Protein AF-0000000078621548 (afdb_homodimer)

Organism: Ophiophagus hannah (NCBI:txid8665)

Foldseek 3Di:
DVVVVVVVVVVVVVVVVVVVVVVVVVVVVVVVVVVVVVVVVVVVVVVVVVVVVVVVVVVVVVVVVVVVVVVVVVVVVVVVVVVVVVVVVVVVVVVVVVVVCVVCVPPPDPDPPPPPCPPPDD/DVVVVVVVVVVVVVVVVVVVVVVVVVVVVVVVVVVVVVVVVVVVVVVVVVVVVVVVVVVVVVVVVVVVVVVVVVVVVVVVVVVVVVVVVVVVVVVVVVVVCVVCVPPPDPPPPPPPPPPPDD

Sequence (244 aa):
MGDLVGEKELLELRCTSLQNDNQIYQNRIKAILKQLEEVAAERDQALLTQEECHKQYSQGLREKDSYRKQIREFGERCDELQLQLFQKEGRLLSAETQLKRLKEPSGWGPARERASANEGQFMGDLVGE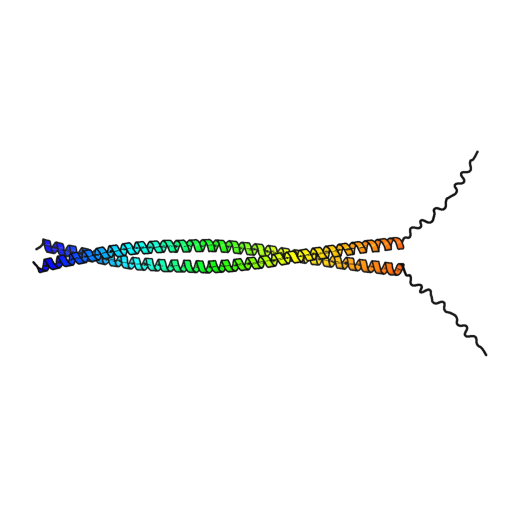KELLELRCTSLQNDNQIYQNRIKAILKQLEEVAAERDQALLTQEECHKQYSQGLREKDSYRKQIREFGERCDELQLQLFQKEGRLLSAETQLKRLKEPSGWGPARERASANEGQF

Secondary structure (DSSP, 8-state):
-HHHHHHHHHHHHHHHHHHHHHHHHHHHHHHHHHHHHHHHHHHHHHHHHHHHHHHHHHHHHHHHHHHHHHHHHHHHHHHHHHHHHHHHHHHHHHHHHHHHHHHS------------------/-HHHHHHHHHHHHHHHHHHHHHHHHHHHHHHHHHHHHHHHHHHHHHHHHHHHHHHHHHHHHHHHHHHHHHHHHHHHHHHHHHHHHHHHHHHHHHHHHHHHHHHS------------------

Radius of gyration: 54.01 Å; Cα contacts (8 Å, |Δi|>4): 131; chains: 2; bounding box: 34×183×116 Å

Solvent-accessible surface area (backbone atoms only — not comparable to full-atom values): 13200 Å² total; per-residue (Å²): 112,72,67,57,54,52,49,45,54,49,47,51,52,50,34,51,53,36,49,52,49,38,49,53,44,52,52,49,43,52,55,51,53,52,51,36,51,51,40,47,51,52,26,52,52,32,48,52,50,34,52,52,46,52,54,52,45,53,52,48,55,56,50,49,51,51,47,54,50,51,42,50,53,40,50,51,49,38,51,53,43,51,51,52,38,50,52,43,51,53,51,31,52,54,38,50,52,52,45,54,50,67,73,54,63,74,75,75,60,80,74,76,76,74,76,77,75,77,73,76,79,124,111,70,68,58,52,53,48,44,55,49,46,52,51,50,34,51,54,36,50,52,49,40,51,52,44,53,52,49,44,53,54,52,51,52,50,36,52,51,42,47,52,52,24,53,52,31,48,52,50,34,51,52,47,52,52,53,46,52,52,49,54,56,51,49,52,52,48,54,50,51,43,50,52,40,50,51,49,40,50,52,44,51,51,51,36,51,54,43,50,54,52,32,51,53,39,49,52,54,44,54,51,66,74,55,62,75,75,76,60,81,78,76,79,74,79,76,79,73,72,78,77,123

pLDDT: mean 87.58, std 18.84, range [33.59, 98.88]

Structure (mmCIF, N/CA/C/O backbone):
data_AF-0000000078621548-model_v1
#
loop_
_entity.id
_entity.type
_entity.pdbx_description
1 polymer 'Caspase recruitment domain-containing protein 9'
#
loop_
_atom_site.group_PDB
_atom_site.id
_atom_site.type_symbol
_atom_site.label_atom_id
_atom_site.label_alt_id
_atom_site.label_comp_id
_atom_site.label_asym_id
_atom_site.label_entity_id
_atom_site.label_seq_id
_atom_site.pdbx_PDB_ins_code
_atom_site.Cartn_x
_atom_site.Cartn_y
_atom_site.Cartn_z
_atom_site.occupancy
_atom_site.B_iso_or_equiv
_atom_site.auth_seq_id
_atom_site.auth_comp_id
_atom_site.auth_asym_id
_atom_site.auth_atom_id
_atom_site.pdbx_PDB_model_num
ATOM 1 N N . MET A 1 1 ? 0.555 -73.688 -32.719 1 56.22 1 MET A N 1
ATOM 2 C CA . MET A 1 1 ? 0.53 -72.562 -33.656 1 56.22 1 MET A CA 1
ATOM 3 C C . MET A 1 1 ? -0.584 -71.562 -33.312 1 56.22 1 MET A C 1
ATOM 5 O O . MET A 1 1 ? -0.37 -70.375 -33.312 1 56.22 1 MET A O 1
ATOM 9 N N . GLY A 1 2 ? -1.727 -72.062 -32.875 1 58.75 2 GLY A N 1
ATOM 10 C CA . GLY A 1 2 ? -2.863 -71.25 -32.5 1 58.75 2 GLY A CA 1
ATOM 11 C C . GLY A 1 2 ? -2.625 -70.438 -31.234 1 58.75 2 GLY A C 1
ATOM 12 O O . GLY A 1 2 ? -2.984 -69.25 -31.156 1 58.75 2 GLY A O 1
ATOM 13 N N . ASP A 1 3 ? -1.765 -71.062 -30.312 1 68.75 3 ASP A N 1
ATOM 14 C CA . ASP A 1 3 ? -1.527 -70.438 -29 1 68.75 3 ASP A CA 1
ATOM 15 C C . ASP A 1 3 ? -0.525 -69.312 -29.094 1 68.75 3 ASP A C 1
ATOM 17 O O . ASP A 1 3 ? -0.685 -68.25 -28.438 1 68.75 3 ASP A O 1
ATOM 21 N N . LEU A 1 4 ? 0.27 -69.438 -30.062 1 68.19 4 LEU A N 1
ATOM 22 C CA . LEU A 1 4 ? 1.307 -68.438 -30.203 1 68.19 4 LEU A CA 1
ATOM 23 C C . LEU A 1 4 ? 0.759 -67.188 -30.922 1 68.19 4 LEU A C 1
ATOM 25 O O . LEU A 1 4 ? 1.118 -66.062 -30.578 1 68.19 4 LEU A O 1
ATOM 29 N N . VAL A 1 5 ? -0.219 -67.5 -31.812 1 68.62 5 VAL A N 1
ATOM 30 C CA . VAL A 1 5 ? -0.824 -66.375 -32.562 1 68.62 5 VAL A CA 1
ATOM 31 C C . VAL A 1 5 ? -1.698 -65.562 -31.625 1 68.62 5 VAL A C 1
ATOM 33 O O . VAL A 1 5 ? -1.666 -64.312 -31.688 1 68.62 5 VAL A O 1
ATOM 36 N N . GLY A 1 6 ? -2.266 -66.25 -30.703 1 80.56 6 GLY A N 1
ATOM 37 C CA . GLY A 1 6 ? -3.133 -65.562 -29.75 1 80.56 6 GLY A CA 1
ATOM 38 C C . GLY A 1 6 ? -2.371 -64.688 -28.75 1 80.56 6 GLY A C 1
ATOM 39 O O . GLY A 1 6 ? -2.805 -63.594 -28.422 1 80.56 6 GLY A O 1
ATOM 40 N N . GLU A 1 7 ? -1.183 -65.188 -28.547 1 83.94 7 GLU A N 1
ATOM 41 C CA . GLU A 1 7 ? -0.345 -64.5 -27.594 1 83.94 7 GLU A CA 1
ATOM 42 C C . GLU A 1 7 ? 0.257 -63.219 -28.219 1 83.94 7 GLU A C 1
ATOM 44 O O . GLU A 1 7 ? 0.339 -62.188 -27.562 1 83.94 7 GLU A O 1
ATOM 49 N N . LYS A 1 8 ? 0.638 -63.281 -29.469 1 86.38 8 LYS A N 1
ATOM 50 C CA . LYS A 1 8 ? 1.187 -62.156 -30.188 1 86.38 8 LYS A CA 1
ATOM 51 C C . LYS A 1 8 ? 0.137 -61.031 -30.359 1 86.38 8 LYS A C 1
ATOM 53 O O . LYS A 1 8 ? 0.431 -59.875 -30.172 1 86.38 8 LYS A O 1
ATOM 58 N N . GLU A 1 9 ? -1.024 -61.531 -30.766 1 89 9 GLU A N 1
ATOM 59 C CA . GLU A 1 9 ? -2.113 -60.594 -30.938 1 89 9 GLU A CA 1
ATOM 60 C C . GLU A 1 9 ? -2.43 -59.844 -29.641 1 89 9 GLU A C 1
ATOM 62 O O . GLU A 1 9 ? -2.697 -58.656 -29.641 1 89 9 GLU A O 1
ATOM 67 N N . LEU A 1 10 ? -2.363 -60.5 -28.547 1 90.38 10 LEU A N 1
ATOM 68 C CA . LEU A 1 10 ? -2.623 -59.938 -27.234 1 90.38 10 LEU A CA 1
ATOM 69 C C . LEU A 1 10 ? -1.521 -58.938 -26.859 1 90.38 10 LEU A C 1
ATOM 71 O O . LEU A 1 10 ? -1.8 -57.875 -26.297 1 90.38 10 LEU A O 1
ATOM 75 N N . LEU A 1 11 ? -0.292 -59.281 -27.141 1 92.81 11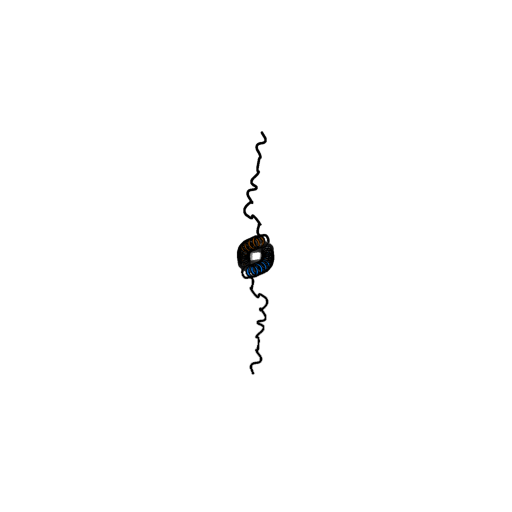 LEU A N 1
ATOM 76 C CA . LEU A 1 11 ? 0.847 -58.438 -26.859 1 92.81 11 LEU A CA 1
ATOM 77 C C . LEU A 1 11 ? 0.78 -57.156 -27.703 1 92.81 11 LEU A C 1
ATOM 79 O O . LEU A 1 11 ? 1.137 -56.062 -27.234 1 92.81 11 LEU A O 1
ATOM 83 N N . GLU A 1 12 ? 0.339 -57.312 -28.938 1 94.06 12 GLU A N 1
ATOM 84 C CA . GLU A 1 12 ? 0.168 -56.156 -29.828 1 94.06 12 GLU A CA 1
ATOM 85 C C . GLU A 1 12 ? -0.885 -55.188 -29.281 1 94.06 12 GLU A C 1
ATOM 87 O O . GLU A 1 12 ? -0.693 -53.969 -29.312 1 94.06 12 GLU A O 1
ATOM 92 N N . LEU A 1 13 ? -1.976 -55.719 -28.812 1 95.94 13 LEU A N 1
ATOM 93 C CA . LEU A 1 13 ? -3.037 -54.906 -28.219 1 95.94 13 LEU A CA 1
ATOM 94 C C . LEU A 1 13 ? -2.545 -54.188 -26.969 1 95.94 13 LEU A C 1
ATOM 96 O O . LEU A 1 13 ? -2.883 -53.031 -26.734 1 95.94 13 LEU A O 1
ATOM 100 N N . ARG A 1 14 ? -1.828 -54.906 -26.141 1 96.12 14 ARG A N 1
ATOM 101 C CA . ARG A 1 14 ? -1.267 -54.312 -24.922 1 96.12 14 ARG A CA 1
ATOM 102 C C . ARG A 1 14 ? -0.322 -53.188 -25.266 1 96.12 14 ARG A C 1
ATOM 104 O O . ARG A 1 14 ? -0.397 -52.094 -24.656 1 96.12 14 ARG A O 1
ATOM 111 N N . CYS A 1 15 ? 0.562 -53.344 -26.266 1 95.06 15 CYS A N 1
ATOM 112 C CA . CYS A 1 15 ? 1.501 -52.312 -26.688 1 95.06 15 CYS A CA 1
ATOM 113 C C . CYS A 1 15 ? 0.763 -51.094 -27.188 1 95.06 15 CYS A C 1
ATOM 115 O O . CYS A 1 15 ? 1.148 -49.969 -26.891 1 95.06 15 CYS A O 1
ATOM 117 N N . THR A 1 16 ? -0.322 -51.344 -27.953 1 97.12 16 THR A N 1
ATOM 118 C CA . THR A 1 16 ? -1.131 -50.25 -28.469 1 97.12 16 THR A CA 1
ATOM 119 C C . THR A 1 16 ? -1.789 -49.5 -27.328 1 97.12 16 THR A C 1
ATOM 121 O O . THR A 1 16 ? -1.812 -48.25 -27.344 1 97.12 16 THR A O 1
ATOM 124 N N . SER A 1 17 ? -2.369 -50.156 -26.344 1 97.75 17 SER A N 1
ATOM 125 C CA . SER A 1 17 ? -2.977 -49.531 -25.188 1 97.75 17 SER A CA 1
ATOM 126 C C . SER A 1 17 ? -1.961 -48.656 -24.422 1 97.75 17 SER A C 1
ATOM 128 O O . SER A 1 17 ? -2.258 -47.531 -24.047 1 97.75 17 SER A O 1
ATOM 130 N N . LEU A 1 18 ? -0.737 -49.219 -24.234 1 98.12 18 LEU A N 1
ATOM 131 C CA . LEU A 1 18 ? 0.328 -48.5 -23.531 1 98.12 18 LEU A CA 1
ATOM 132 C C . LEU A 1 18 ? 0.768 -47.281 -24.312 1 98.12 18 LEU A C 1
ATOM 134 O O . LEU A 1 18 ? 1.068 -46.219 -23.719 1 98.12 18 LEU A O 1
ATOM 138 N N . GLN A 1 19 ? 0.787 -47.344 -25.625 1 98.12 19 GLN A N 1
ATOM 139 C CA . GLN A 1 19 ? 1.111 -46.219 -26.484 1 98.12 19 GLN A CA 1
ATOM 140 C C . GLN A 1 19 ? 0.073 -45.125 -26.344 1 98.12 19 GLN A C 1
ATOM 142 O O . GLN A 1 19 ? 0.422 -43.938 -26.297 1 98.12 19 GLN A O 1
ATOM 147 N N . ASN A 1 20 ? -1.198 -45.5 -26.328 1 98.31 20 ASN A N 1
ATOM 148 C CA . ASN A 1 20 ? -2.279 -44.562 -26.125 1 98.31 20 ASN A CA 1
ATOM 149 C C . ASN A 1 20 ? -2.178 -43.875 -24.75 1 98.31 20 ASN A C 1
ATOM 151 O O . ASN A 1 20 ? -2.375 -42.656 -24.641 1 98.31 20 ASN A O 1
ATOM 155 N N . ASP A 1 21 ? -1.855 -44.625 -23.734 1 98.06 21 ASP A N 1
ATOM 156 C CA . ASP A 1 21 ? -1.655 -44.062 -22.391 1 98.06 21 ASP A CA 1
ATOM 157 C C . ASP A 1 21 ? -0.529 -43.031 -22.391 1 98.06 21 ASP A C 1
ATOM 159 O O . ASP A 1 21 ? -0.665 -41.969 -21.781 1 98.06 21 ASP A O 1
ATOM 163 N N . ASN A 1 22 ? 0.544 -43.438 -23.078 1 97.88 22 ASN A N 1
ATOM 164 C CA . ASN A 1 22 ? 1.678 -42.531 -23.172 1 97.88 22 ASN A CA 1
ATOM 165 C C . ASN A 1 22 ? 1.275 -41.188 -23.797 1 97.88 22 ASN A C 1
ATOM 167 O O . ASN A 1 22 ? 1.678 -40.125 -23.328 1 97.88 22 ASN A O 1
ATOM 171 N N . GLN A 1 23 ? 0.479 -41.312 -24.797 1 98.12 23 GLN A N 1
ATOM 172 C CA . GLN A 1 23 ? -0.011 -40.125 -25.469 1 98.12 23 GLN A CA 1
ATOM 173 C C . GLN A 1 23 ? -0.911 -39.312 -24.547 1 98.12 23 GLN A C 1
ATOM 175 O O . GLN A 1 23 ? -0.835 -38.062 -24.516 1 98.12 23 GLN A O 1
ATOM 180 N N . ILE A 1 24 ? -1.812 -39.875 -23.812 1 98.38 24 ILE A N 1
ATOM 181 C CA . ILE A 1 24 ? -2.719 -39.219 -22.859 1 98.38 24 ILE A CA 1
ATOM 182 C C . ILE A 1 24 ? -1.914 -38.5 -21.797 1 98.38 24 ILE A C 1
ATOM 184 O O . ILE A 1 24 ? -2.189 -37.344 -21.5 1 98.38 24 ILE A O 1
ATOM 188 N N . TYR A 1 25 ? -0.869 -39.156 -21.266 1 98.69 25 TYR A N 1
ATOM 189 C CA . TYR A 1 25 ? -0.047 -38.531 -20.219 1 98.69 25 TYR A CA 1
ATOM 190 C C . TYR A 1 25 ? 0.758 -37.375 -20.766 1 98.69 25 TYR A C 1
ATOM 192 O O . TYR A 1 25 ? 0.921 -36.344 -20.094 1 98.69 25 TYR A O 1
ATOM 200 N N . GLN A 1 26 ? 1.281 -37.531 -21.984 1 98.62 26 GLN A N 1
ATOM 201 C CA . GLN A 1 26 ? 1.986 -36.406 -22.625 1 98.62 26 GLN A CA 1
ATOM 202 C C . GLN A 1 26 ? 1.08 -35.188 -22.781 1 98.62 26 GLN A C 1
ATOM 204 O O . GLN A 1 26 ? 1.504 -34.062 -22.531 1 98.62 26 GLN A O 1
ATOM 209 N N . ASN A 1 27 ? -0.145 -35.406 -23.203 1 98.69 27 ASN A N 1
ATOM 210 C CA . ASN A 1 27 ? -1.121 -34.344 -23.344 1 98.69 27 ASN A CA 1
ATOM 211 C C . ASN A 1 27 ? -1.455 -33.719 -21.984 1 98.69 27 ASN A C 1
ATOM 213 O O . ASN A 1 27 ? -1.612 -32.5 -21.891 1 98.69 27 ASN A O 1
ATOM 217 N N . ARG A 1 28 ? -1.572 -34.562 -21 1 98.75 28 ARG A N 1
ATOM 218 C CA . ARG A 1 28 ? -1.849 -34.094 -19.641 1 98.75 28 ARG A CA 1
ATOM 219 C C . ARG A 1 28 ? -0.708 -33.219 -19.125 1 98.75 28 ARG A C 1
ATOM 221 O O . ARG A 1 28 ? -0.944 -32.156 -18.531 1 98.75 28 ARG A O 1
ATOM 228 N N . ILE A 1 29 ? 0.548 -33.594 -19.391 1 98.81 29 ILE A N 1
ATOM 229 C CA . ILE A 1 29 ? 1.724 -32.844 -19 1 98.81 29 ILE A CA 1
ATOM 230 C C . ILE A 1 29 ? 1.679 -31.438 -19.641 1 98.81 29 ILE A C 1
ATOM 232 O O . ILE A 1 29 ? 1.866 -30.438 -18.953 1 98.81 29 ILE A O 1
ATOM 236 N N . LYS A 1 30 ? 1.339 -31.422 -20.875 1 98.69 30 LYS A N 1
ATOM 237 C CA . LYS A 1 30 ? 1.243 -30.156 -21.578 1 98.69 30 LYS A CA 1
ATOM 238 C C . LYS A 1 30 ? 0.171 -29.266 -20.969 1 98.69 30 LYS A C 1
ATOM 240 O O . LYS A 1 30 ? 0.379 -28.047 -20.812 1 98.69 30 LYS A O 1
ATOM 245 N N . ALA A 1 31 ? -0.969 -29.812 -20.672 1 98.81 31 ALA A N 1
ATOM 246 C CA . ALA A 1 31 ? -2.072 -29.062 -20.094 1 98.81 31 ALA A CA 1
ATOM 247 C C . ALA A 1 31 ? -1.696 -28.5 -18.719 1 98.81 31 ALA A C 1
ATOM 249 O O . ALA A 1 31 ? -1.983 -27.328 -18.422 1 98.81 31 ALA A O 1
ATOM 250 N N . ILE A 1 32 ? -1.022 -29.312 -17.859 1 98.88 32 ILE A N 1
ATOM 251 C CA . ILE A 1 32 ? -0.65 -28.875 -16.516 1 98.88 32 ILE A CA 1
ATOM 252 C C . ILE A 1 32 ? 0.434 -27.797 -16.609 1 98.88 32 ILE A C 1
ATOM 254 O O . ILE A 1 32 ? 0.415 -26.828 -15.844 1 98.88 32 ILE A O 1
ATOM 258 N N . LEU A 1 33 ? 1.346 -27.969 -17.531 1 98.81 33 LEU A N 1
ATOM 259 C CA . LEU A 1 33 ? 2.404 -26.984 -17.719 1 98.81 33 LEU A CA 1
ATOM 260 C C . LEU A 1 33 ? 1.822 -25.625 -18.125 1 98.81 33 LEU A C 1
ATOM 262 O O . LEU A 1 33 ? 2.305 -24.578 -17.672 1 98.81 33 LEU A O 1
ATOM 266 N N . LYS A 1 34 ? 0.808 -25.609 -18.953 1 98.81 34 LYS A N 1
ATOM 267 C CA . LYS A 1 34 ? 0.128 -24.375 -19.328 1 98.81 34 LYS A CA 1
ATOM 268 C C . LYS A 1 34 ? -0.514 -23.703 -18.109 1 98.81 34 LYS A C 1
ATOM 270 O O . LYS A 1 34 ? -0.424 -22.484 -17.953 1 98.81 34 LYS A O 1
ATOM 275 N N . GLN A 1 35 ? -1.165 -24.531 -17.297 1 98.81 35 GLN A N 1
ATOM 276 C CA . GLN A 1 35 ? -1.753 -24 -16.062 1 98.81 35 GLN A CA 1
ATOM 277 C C . GLN A 1 35 ? -0.685 -23.406 -15.156 1 98.81 35 GLN A C 1
ATOM 279 O O . GLN A 1 35 ? -0.89 -22.344 -14.562 1 98.81 35 GLN A O 1
ATOM 284 N N . LEU A 1 36 ? 0.421 -24.094 -15.016 1 98.88 36 LEU A N 1
ATOM 285 C CA . LEU A 1 36 ? 1.527 -23.609 -14.203 1 98.88 36 LEU A CA 1
ATOM 286 C C . LEU A 1 36 ? 2.01 -22.25 -14.688 1 98.88 36 LEU A C 1
ATOM 288 O O . LEU A 1 36 ? 2.256 -21.344 -13.883 1 98.88 36 LEU A O 1
ATOM 292 N N . GLU A 1 37 ? 2.146 -22.141 -16.016 1 98.75 37 GLU A N 1
ATOM 293 C CA . GLU A 1 37 ? 2.566 -20.875 -16.594 1 98.75 37 GLU A CA 1
ATOM 294 C C . GLU A 1 37 ? 1.564 -19.766 -16.297 1 98.75 37 GLU A C 1
ATOM 296 O O .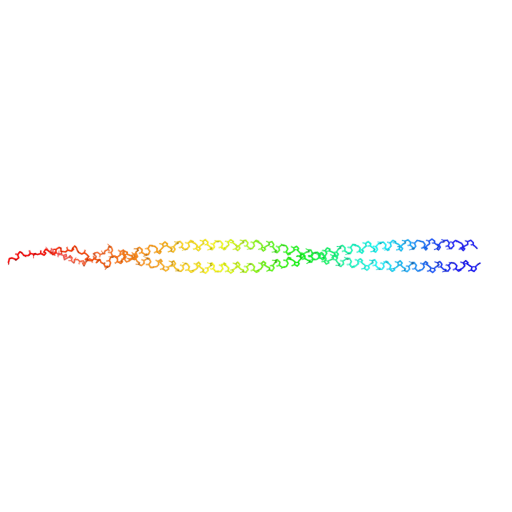 GLU A 1 37 ? 1.953 -18.641 -15.992 1 98.75 37 GLU A O 1
ATOM 301 N N . GLU A 1 38 ? 0.359 -20 -16.406 1 98.81 38 GLU A N 1
ATOM 302 C CA . GLU A 1 38 ? -0.696 -19.016 -16.141 1 98.81 38 GLU A CA 1
ATOM 303 C C . GLU A 1 38 ? -0.67 -18.562 -14.688 1 98.81 38 GLU A C 1
ATOM 305 O O . GLU A 1 38 ? -0.722 -17.359 -14.414 1 98.81 38 GLU A O 1
ATOM 310 N N . VAL A 1 39 ? -0.565 -19.469 -13.789 1 98.88 39 VAL A N 1
ATOM 311 C CA . VAL A 1 39 ? -0.566 -19.125 -12.367 1 98.88 39 VAL A CA 1
ATOM 312 C C . VAL A 1 39 ? 0.711 -18.375 -12.016 1 98.88 39 VAL A C 1
ATOM 314 O O . VAL A 1 39 ? 0.687 -17.438 -11.195 1 98.88 39 VAL A O 1
ATOM 317 N N . ALA A 1 40 ? 1.78 -18.797 -12.586 1 98.81 40 ALA A N 1
ATOM 318 C CA . ALA A 1 40 ? 3.039 -18.094 -12.352 1 98.81 40 ALA A CA 1
ATOM 319 C C . ALA A 1 40 ? 2.949 -16.641 -12.812 1 98.81 40 ALA A C 1
ATOM 321 O O . ALA A 1 40 ? 3.496 -15.742 -12.172 1 98.81 40 ALA A O 1
ATOM 322 N N . ALA A 1 41 ? 2.295 -16.391 -13.945 1 98.81 41 ALA A N 1
ATOM 323 C CA . ALA A 1 41 ? 2.096 -15.031 -14.445 1 98.81 41 ALA A CA 1
ATOM 324 C C . ALA A 1 41 ? 1.23 -14.219 -13.484 1 98.81 41 ALA A C 1
ATOM 326 O O . ALA A 1 41 ? 1.49 -13.031 -13.258 1 98.81 41 ALA A O 1
ATOM 327 N N . GLU A 1 42 ? 0.199 -14.773 -12.992 1 98.69 42 GLU A N 1
ATOM 328 C CA . GLU A 1 42 ? -0.653 -14.125 -12 1 98.69 42 GLU A CA 1
ATOM 329 C C . GLU A 1 42 ? 0.139 -13.758 -10.75 1 98.69 42 GLU A C 1
ATOM 331 O O . GLU A 1 42 ? -0.016 -12.656 -10.211 1 98.69 42 GLU A O 1
ATOM 336 N N . ARG A 1 43 ? 0.932 -14.719 -10.273 1 98.75 43 ARG A N 1
ATOM 337 C CA . ARG A 1 43 ? 1.798 -14.469 -9.125 1 98.75 43 ARG A CA 1
ATOM 338 C C . ARG A 1 43 ? 2.715 -13.273 -9.375 1 98.75 43 ARG A C 1
ATOM 340 O O . ARG A 1 43 ? 2.811 -12.375 -8.547 1 98.75 43 ARG A O 1
ATOM 347 N N . ASP A 1 44 ? 3.354 -13.297 -10.531 1 98.56 44 ASP A N 1
ATOM 348 C CA . ASP A 1 44 ? 4.293 -12.227 -10.859 1 98.56 44 ASP A CA 1
ATOM 349 C C . ASP A 1 44 ? 3.586 -10.875 -10.922 1 98.56 44 ASP A C 1
ATOM 351 O O . ASP A 1 44 ? 4.129 -9.859 -10.469 1 98.56 44 ASP A O 1
ATOM 355 N N . GLN A 1 45 ? 2.432 -10.883 -11.477 1 98.12 45 GLN A N 1
ATOM 356 C CA . GLN A 1 45 ? 1.64 -9.656 -11.523 1 98.12 45 GLN A CA 1
ATOM 357 C C . GLN A 1 45 ? 1.271 -9.18 -10.117 1 98.12 45 GLN A C 1
ATOM 359 O O . GLN A 1 45 ? 1.321 -7.988 -9.828 1 98.12 45 GLN A O 1
ATOM 364 N N . ALA A 1 46 ? 0.931 -10.102 -9.305 1 97.88 46 ALA A N 1
ATOM 365 C CA . ALA A 1 46 ? 0.582 -9.766 -7.926 1 97.88 46 ALA A CA 1
ATOM 366 C C . ALA A 1 46 ? 1.783 -9.188 -7.18 1 97.88 46 ALA A C 1
ATOM 368 O O . ALA A 1 46 ? 1.649 -8.227 -6.418 1 97.88 46 ALA A O 1
ATOM 369 N N . LEU A 1 47 ? 2.936 -9.711 -7.379 1 97.44 47 LEU A N 1
ATOM 370 C CA . LEU A 1 47 ? 4.156 -9.242 -6.727 1 97.44 47 LEU A CA 1
ATOM 371 C C . LEU A 1 47 ? 4.523 -7.844 -7.203 1 97.44 47 LEU A C 1
ATOM 373 O O . LEU A 1 47 ? 4.969 -7.012 -6.41 1 97.44 47 LEU A O 1
ATOM 377 N N . LEU A 1 48 ? 4.324 -7.617 -8.484 1 97.62 48 LEU A N 1
ATOM 378 C CA . LEU A 1 48 ? 4.59 -6.289 -9.031 1 97.62 48 LEU A CA 1
ATOM 379 C C . LEU A 1 48 ? 3.658 -5.254 -8.414 1 97.62 48 LEU A C 1
ATOM 381 O O . LEU A 1 48 ? 4.094 -4.156 -8.062 1 97.62 48 LEU A O 1
ATOM 385 N N . THR A 1 49 ? 2.461 -5.535 -8.258 1 96.94 49 THR A N 1
ATOM 386 C CA . THR A 1 49 ? 1.473 -4.648 -7.656 1 96.94 49 THR A CA 1
ATOM 387 C C . THR A 1 49 ? 1.805 -4.383 -6.191 1 96.94 49 THR A C 1
ATOM 389 O O . THR A 1 49 ? 1.647 -3.262 -5.703 1 96.94 49 THR A O 1
ATOM 392 N N . GLN A 1 50 ? 2.17 -5.477 -5.543 1 95.69 50 GLN A N 1
ATOM 393 C CA . GLN A 1 50 ? 2.592 -5.344 -4.148 1 95.69 50 GLN A CA 1
ATOM 394 C C . GLN A 1 50 ? 3.738 -4.348 -4.016 1 95.69 50 GLN A C 1
ATOM 396 O O . GLN A 1 50 ? 3.727 -3.498 -3.119 1 95.69 50 GLN A O 1
ATOM 401 N N . GLU A 1 51 ? 4.688 -4.449 -4.809 1 93.62 51 GLU A N 1
ATOM 402 C CA . GLU A 1 51 ? 5.824 -3.533 -4.785 1 93.62 51 GLU A CA 1
ATOM 403 C C . GLU A 1 51 ? 5.371 -2.094 -5.02 1 93.62 51 GLU A C 1
ATOM 405 O O . GLU A 1 51 ? 5.848 -1.173 -4.348 1 93.62 51 GLU A O 1
ATOM 410 N N . GLU A 1 52 ? 4.551 -1.967 -5.957 1 95.5 52 GLU A N 1
ATOM 411 C CA . GLU A 1 52 ? 4.012 -0.64 -6.242 1 95.5 52 GLU A CA 1
ATOM 412 C C . GLU A 1 52 ? 3.258 -0.08 -5.039 1 95.5 52 GLU A C 1
ATOM 414 O O . GLU A 1 52 ? 3.393 1.101 -4.711 1 95.5 52 GLU A O 1
ATOM 419 N N . CYS A 1 53 ? 2.541 -0.924 -4.426 1 94.5 53 CYS A N 1
ATOM 420 C CA . CYS A 1 53 ? 1.795 -0.523 -3.238 1 94.5 53 CYS A CA 1
ATOM 421 C C . CYS A 1 53 ? 2.738 -0.109 -2.115 1 94.5 53 CYS A C 1
ATOM 423 O O . CYS A 1 53 ? 2.494 0.883 -1.427 1 94.5 53 CYS A O 1
ATOM 425 N N . HIS A 1 54 ? 3.846 -0.896 -1.92 1 91.31 54 HIS A N 1
ATOM 426 C CA . HIS A 1 54 ? 4.832 -0.579 -0.893 1 91.31 54 HIS A CA 1
ATOM 427 C C . HIS A 1 54 ? 5.484 0.773 -1.156 1 91.31 54 HIS A C 1
ATOM 429 O O . HIS A 1 54 ? 5.73 1.541 -0.223 1 91.31 54 HIS A O 1
ATOM 435 N N . LYS A 1 55 ? 5.781 1.131 -2.387 1 94.5 55 LYS A N 1
ATOM 436 C CA . LYS A 1 55 ? 6.344 2.426 -2.758 1 94.5 55 LYS A CA 1
ATOM 437 C C . LYS A 1 55 ? 5.367 3.557 -2.459 1 94.5 55 LYS A C 1
ATOM 439 O O . LYS A 1 55 ? 5.758 4.598 -1.929 1 94.5 55 LYS A O 1
ATOM 444 N N . GLN A 1 56 ? 4.074 3.312 -2.777 1 93.12 56 GLN A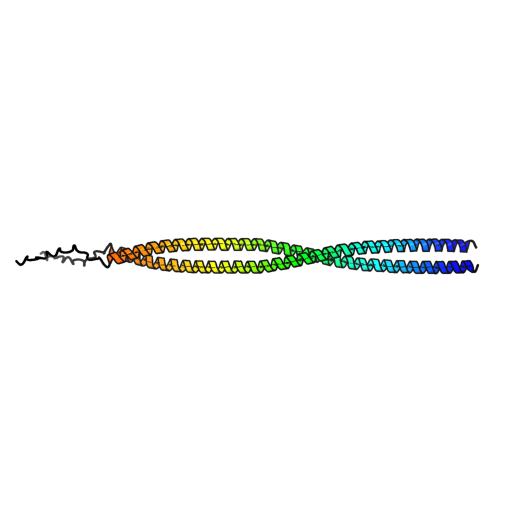 N 1
ATOM 445 C CA . GLN A 1 56 ? 3.037 4.301 -2.506 1 93.12 56 GLN A CA 1
ATOM 446 C C . GLN A 1 56 ? 2.871 4.527 -1.007 1 93.12 56 GLN A C 1
ATOM 448 O O . GLN A 1 56 ? 2.695 5.664 -0.562 1 93.12 56 GLN A O 1
ATOM 453 N N . TYR A 1 57 ? 2.984 3.453 -0.281 1 91.31 57 TYR A N 1
ATOM 454 C CA . TYR A 1 57 ? 2.865 3.545 1.17 1 91.31 57 TYR A CA 1
ATOM 455 C C . TYR A 1 57 ? 4.027 4.332 1.764 1 91.31 57 TYR A C 1
ATOM 457 O O . TYR A 1 57 ? 3.828 5.207 2.605 1 91.31 57 TYR A O 1
ATOM 465 N N . SER A 1 58 ? 5.188 4.078 1.314 1 91.94 58 SER A N 1
ATOM 466 C CA . SER A 1 58 ? 6.379 4.785 1.768 1 91.94 58 SER A CA 1
ATOM 467 C C . SER A 1 58 ? 6.293 6.273 1.448 1 91.94 58 SER A C 1
ATOM 469 O O . SER A 1 58 ? 6.641 7.117 2.279 1 91.94 58 SER A O 1
ATOM 471 N N . GLN A 1 59 ? 5.797 6.637 0.283 1 94.44 59 GLN A N 1
ATOM 472 C CA . GLN A 1 59 ? 5.586 8.031 -0.096 1 94.44 59 GLN A CA 1
ATOM 473 C C . GLN A 1 59 ? 4.543 8.688 0.797 1 94.44 59 GLN A C 1
ATOM 475 O O . GLN A 1 59 ? 4.695 9.852 1.189 1 94.44 59 GLN A O 1
ATOM 480 N N . GLY A 1 60 ? 3.588 7.887 1.115 1 94.19 60 GLY A N 1
ATOM 481 C CA . GLY A 1 60 ? 2.553 8.391 2.002 1 94.19 60 GLY A CA 1
ATOM 482 C C . GLY A 1 60 ? 3.064 8.727 3.391 1 94.19 60 GLY A C 1
ATOM 483 O O . GLY A 1 60 ? 2.637 9.711 3.996 1 94.19 60 GLY A O 1
ATOM 484 N N . LEU A 1 61 ? 4.039 7.965 3.889 1 92.88 61 LEU A N 1
ATOM 485 C CA . LEU A 1 61 ? 4.633 8.219 5.195 1 92.88 61 LEU A CA 1
ATOM 486 C C . LEU A 1 61 ? 5.418 9.523 5.191 1 92.88 61 LEU A C 1
ATOM 488 O O . LEU A 1 61 ? 5.367 10.297 6.156 1 92.88 61 LEU A O 1
ATOM 492 N N . ARG A 1 62 ? 6.156 9.766 4.094 1 96.25 62 ARG A N 1
ATOM 493 C CA . ARG A 1 62 ? 6.891 11.016 3.955 1 96.25 62 ARG A CA 1
ATOM 494 C C . ARG A 1 62 ? 5.938 12.211 3.9 1 96.25 62 ARG A C 1
ATOM 496 O O . ARG A 1 62 ? 6.207 13.258 4.492 1 96.25 62 ARG A O 1
ATOM 503 N N . GLU A 1 63 ? 4.797 12.062 3.215 1 97.19 63 GLU A N 1
ATOM 504 C CA . GLU A 1 63 ? 3.785 13.109 3.135 1 97.19 63 GLU A CA 1
ATOM 505 C C . GLU A 1 63 ? 3.166 13.383 4.504 1 97.19 63 GLU A C 1
ATOM 507 O O . GLU A 1 63 ? 2.936 14.539 4.863 1 97.19 63 GLU A O 1
ATOM 512 N N . LYS A 1 64 ? 2.939 12.406 5.254 1 96.38 64 LYS A N 1
ATOM 513 C CA . LYS A 1 64 ? 2.416 12.562 6.609 1 96.38 64 LYS A CA 1
ATOM 514 C C . LYS A 1 64 ? 3.389 13.336 7.492 1 96.38 64 LYS A C 1
ATOM 516 O O . LYS A 1 64 ? 2.979 14.219 8.25 1 96.38 64 LYS A O 1
ATOM 521 N N . ASP A 1 65 ? 4.641 13.039 7.344 1 97.88 65 ASP A N 1
ATOM 522 C CA . ASP A 1 65 ? 5.656 13.766 8.102 1 97.88 65 ASP A CA 1
ATOM 523 C C . ASP A 1 65 ? 5.656 15.25 7.742 1 97.88 65 ASP A C 1
ATOM 525 O O . ASP A 1 65 ? 5.832 16.109 8.617 1 97.88 65 ASP A O 1
ATOM 529 N N . SER A 1 66 ? 5.445 15.516 6.527 1 98.38 66 SER A N 1
ATOM 530 C CA . SER A 1 66 ? 5.367 16.906 6.086 1 98.38 66 SER A CA 1
ATOM 531 C C . SER A 1 66 ? 4.152 17.609 6.684 1 98.38 66 SER A C 1
ATOM 533 O O . SER A 1 66 ? 4.25 18.75 7.121 1 98.38 66 SER A O 1
ATOM 535 N N . TYR A 1 67 ? 3.039 16.969 6.727 1 98.31 67 TYR A N 1
ATOM 536 C CA . TYR A 1 67 ? 1.837 17.516 7.34 1 98.31 67 TYR A CA 1
ATOM 537 C C . TYR A 1 67 ? 2.039 17.75 8.836 1 98.31 67 TYR A C 1
ATOM 539 O O . TYR A 1 67 ? 1.641 18.781 9.367 1 98.31 67 TYR A O 1
ATOM 547 N N . ARG A 1 68 ? 2.664 16.734 9.477 1 97.94 68 ARG A N 1
ATOM 548 C CA . ARG A 1 68 ? 2.945 16.859 10.906 1 97.94 68 ARG A CA 1
ATOM 549 C C . ARG A 1 68 ? 3.836 18.062 11.188 1 97.94 68 ARG A C 1
ATOM 551 O O . ARG A 1 68 ? 3.631 18.766 12.172 1 97.94 68 ARG A O 1
ATOM 558 N N . LYS A 1 69 ? 4.773 18.312 10.359 1 98.56 69 LYS A N 1
ATOM 559 C CA . LYS A 1 69 ? 5.656 19.469 10.484 1 98.56 69 LYS A CA 1
ATOM 560 C C . LYS A 1 69 ? 4.879 20.766 10.305 1 98.56 69 LYS A C 1
ATOM 562 O O . LYS A 1 69 ? 5.051 21.719 11.086 1 98.56 69 LYS A O 1
ATOM 567 N N . GLN A 1 70 ? 4.027 20.859 9.336 1 98.38 70 GLN A N 1
ATOM 568 C CA . GLN A 1 70 ? 3.227 22.047 9.078 1 98.38 70 GLN A CA 1
ATOM 569 C C . GLN A 1 70 ? 2.322 22.359 10.266 1 98.38 70 GLN A C 1
ATOM 571 O O . GLN A 1 70 ? 2.195 23.516 10.664 1 98.38 70 GLN A O 1
ATOM 576 N N . ILE A 1 71 ? 1.763 21.375 10.82 1 98.5 71 ILE A N 1
ATOM 577 C CA . ILE A 1 71 ? 0.892 21.531 11.977 1 98.5 71 ILE A CA 1
ATOM 578 C C . ILE A 1 71 ? 1.692 22.109 13.148 1 98.5 71 ILE A C 1
ATOM 580 O O . ILE A 1 71 ? 1.241 23.047 13.82 1 98.5 71 ILE A O 1
ATOM 584 N N . ARG A 1 72 ? 2.904 21.609 13.328 1 98.19 72 ARG A N 1
ATOM 585 C CA . ARG A 1 72 ? 3.766 22.125 14.391 1 98.19 72 ARG A CA 1
ATOM 586 C C . ARG A 1 72 ? 4.125 23.578 14.141 1 98.19 72 ARG A C 1
ATOM 588 O O . ARG A 1 72 ? 4.105 24.391 15.07 1 98.19 72 ARG A O 1
ATOM 595 N N . GLU A 1 73 ? 4.379 23.906 12.969 1 98.38 73 GLU A N 1
ATOM 596 C CA . GLU A 1 73 ? 4.766 25.266 12.602 1 98.38 73 GLU A CA 1
ATOM 597 C C . GLU A 1 73 ? 3.604 26.234 12.789 1 98.38 73 GLU A C 1
ATOM 599 O O . GLU A 1 73 ? 3.787 27.344 13.305 1 98.38 73 GLU A O 1
ATOM 604 N N . PHE A 1 74 ? 2.412 25.812 12.477 1 98 74 PHE A N 1
ATOM 605 C CA . PHE A 1 74 ? 1.229 26.641 12.68 1 98 74 PHE A CA 1
ATOM 606 C C . PHE A 1 74 ? 0.923 26.797 14.164 1 98 74 PHE A C 1
ATOM 608 O O . PHE A 1 74 ? 0.494 27.859 14.609 1 98 74 PHE A O 1
ATOM 615 N N . GLY A 1 75 ? 1.136 25.719 14.844 1 97.56 75 GLY A N 1
ATOM 616 C CA . GLY A 1 75 ? 0.978 25.812 16.297 1 97.56 75 GLY A CA 1
ATOM 617 C C . GLY A 1 75 ? 1.919 26.812 16.938 1 97.56 75 GLY A C 1
ATOM 618 O O . GLY A 1 75 ? 1.509 27.594 17.797 1 97.56 75 GLY A O 1
ATOM 619 N N . GLU A 1 76 ? 3.137 26.828 16.531 1 98.12 76 GLU A N 1
ATOM 620 C CA . GLU A 1 76 ? 4.133 27.781 17.031 1 98.12 76 GLU A CA 1
ATOM 621 C C . GLU A 1 76 ? 3.791 29.203 16.641 1 98.12 76 GLU A C 1
ATOM 623 O O . GLU A 1 76 ? 3.973 30.141 17.422 1 98.12 76 GLU A O 1
ATOM 628 N N . ARG A 1 77 ? 3.303 29.328 15.477 1 98.44 77 ARG A N 1
ATOM 629 C CA . ARG A 1 77 ? 2.881 30.656 15.023 1 98.44 77 ARG A CA 1
ATOM 630 C C . ARG A 1 77 ? 1.708 31.172 15.852 1 98.44 77 ARG A C 1
ATOM 632 O O . ARG A 1 77 ? 1.687 32.344 16.25 1 98.44 77 ARG A O 1
ATOM 639 N N . CYS A 1 78 ? 0.772 30.344 16.156 1 98 78 CYS A N 1
ATOM 640 C CA . CYS A 1 78 ? -0.363 30.703 17 1 98 78 CYS A CA 1
ATOM 641 C C . CYS A 1 78 ? 0.098 31.109 18.406 1 98 78 CYS A C 1
ATOM 643 O O . CYS A 1 78 ? -0.386 32.094 18.953 1 98 78 CYS A O 1
ATOM 645 N N . ASP A 1 79 ? 1.047 30.359 18.875 1 98.25 79 ASP A N 1
ATOM 646 C CA . ASP A 1 79 ? 1.596 30.703 20.188 1 98.25 79 ASP A CA 1
ATOM 647 C C . ASP A 1 79 ? 2.254 32.062 20.172 1 98.25 79 ASP A C 1
ATOM 649 O O . ASP A 1 79 ? 2.057 32.875 21.094 1 98.25 79 ASP A O 1
ATOM 653 N N . GLU A 1 80 ? 3.006 32.312 19.156 1 98.56 80 GLU A N 1
ATOM 654 C CA . GLU A 1 80 ? 3.684 33.594 19.016 1 98.56 80 GLU A CA 1
ATOM 655 C C . GLU A 1 80 ? 2.68 34.719 18.906 1 98.56 80 GLU A C 1
ATOM 657 O O . GLU A 1 80 ? 2.85 35.781 19.547 1 98.56 80 GLU A O 1
ATOM 662 N N . LEU A 1 81 ? 1.61 34.5 18.172 1 98.62 81 LEU A N 1
ATOM 663 C CA . LEU A 1 81 ? 0.579 35.531 18.016 1 98.62 81 LEU A CA 1
ATOM 664 C C . LEU A 1 81 ? -0.179 35.75 19.312 1 98.62 81 LEU A C 1
ATOM 666 O O . LEU A 1 81 ? -0.52 36.875 19.656 1 98.62 81 LEU A O 1
ATOM 670 N N . GLN A 1 82 ? -0.385 34.719 20.078 1 98.38 82 GLN A N 1
ATOM 671 C CA . GLN A 1 82 ? -1.057 34.812 21.359 1 98.38 82 GLN A CA 1
ATOM 672 C C . GLN A 1 82 ? -0.224 35.625 22.344 1 98.38 82 GLN A C 1
ATOM 674 O O . GLN A 1 82 ? -0.764 36.438 23.109 1 98.38 82 GLN A O 1
ATOM 679 N N . LEU A 1 83 ? 1.081 35.406 22.312 1 98.75 83 LEU A N 1
ATOM 680 C CA . LEU A 1 83 ? 1.979 36.156 23.172 1 98.75 83 LEU A CA 1
ATOM 681 C C . LEU A 1 83 ? 1.963 37.625 22.797 1 98.75 83 LEU A C 1
ATOM 683 O O . LEU A 1 83 ? 1.891 38.5 23.672 1 98.75 83 LEU A O 1
ATOM 687 N N . GLN A 1 84 ? 2.035 37.969 21.578 1 98.5 84 GLN A N 1
ATOM 688 C CA . GLN A 1 84 ? 2.002 39.344 21.109 1 98.5 84 GLN A CA 1
ATOM 689 C C . GLN A 1 84 ? 0.692 40.031 21.5 1 98.5 84 GLN A C 1
ATOM 691 O O . GLN A 1 84 ? 0.688 41.188 21.906 1 98.5 84 GLN A O 1
ATOM 696 N N . LEU A 1 85 ? -0.385 39.281 21.359 1 98.56 85 LEU A N 1
ATOM 697 C CA . LEU A 1 85 ? -1.696 39.812 21.734 1 98.56 85 LEU A CA 1
ATOM 698 C C . LEU A 1 85 ? -1.758 40.125 23.219 1 98.56 85 LEU A C 1
ATOM 700 O O . LEU A 1 85 ? -2.232 41.219 23.609 1 98.56 85 LEU A O 1
ATOM 704 N N . PHE A 1 86 ? -1.214 39.281 23.969 1 98.44 86 PHE A N 1
ATOM 705 C CA . PHE A 1 86 ? -1.178 39.469 25.422 1 98.44 86 PHE A CA 1
ATOM 706 C C . PHE A 1 86 ? -0.364 40.688 25.781 1 98.44 86 PHE A C 1
ATOM 708 O O . PHE A 1 86 ? -0.784 41.5 26.609 1 98.44 86 PHE A O 1
ATOM 715 N N . GLN A 1 87 ? 0.754 40.938 25.172 1 98.12 87 GLN A N 1
ATOM 716 C CA . GLN A 1 87 ? 1.625 42.062 25.422 1 98.12 87 GLN A CA 1
ATOM 717 C C . GLN A 1 87 ? 0.95 43.375 25.031 1 98.12 87 GLN A C 1
ATOM 719 O O . GLN A 1 87 ? 0.999 44.344 25.766 1 98.12 87 GLN A O 1
ATOM 724 N N . LYS A 1 88 ? 0.264 43.375 23.906 1 98.5 88 LYS A N 1
ATOM 725 C CA . LYS A 1 88 ? -0.426 44.562 23.438 1 98.5 88 LYS A CA 1
ATOM 726 C C . LYS A 1 88 ? -1.626 44.906 24.328 1 98.5 88 LYS A C 1
ATOM 728 O O . LYS A 1 88 ? -1.891 46.062 24.609 1 98.5 88 LYS A O 1
ATOM 733 N N . GLU A 1 89 ? -2.262 43.812 24.75 1 98 89 GLU A N 1
ATOM 734 C CA . GLU A 1 89 ? -3.395 44 25.656 1 98 89 GLU A CA 1
ATOM 735 C C . GLU A 1 89 ? -2.947 44.594 26.984 1 98 89 GLU A C 1
ATOM 737 O O . GLU A 1 89 ? -3.621 45.438 27.547 1 98 89 GLU A O 1
ATOM 742 N N . GLY A 1 90 ? -1.83 44.188 27.484 1 98.19 90 GLY A N 1
ATOM 743 C CA . GLY A 1 90 ? -1.276 44.719 28.703 1 98.19 90 GLY A CA 1
ATOM 744 C C . GLY A 1 90 ? -0.907 46.188 28.578 1 98.19 90 GLY A C 1
ATOM 745 O O . GLY A 1 90 ? -1.204 47 29.469 1 98.19 90 GLY A O 1
ATOM 746 N N . ARG A 1 91 ? -0.304 46.562 27.5 1 97.62 91 ARG A N 1
ATOM 747 C CA . ARG A 1 91 ? 0.064 47.969 27.234 1 97.62 91 ARG A CA 1
ATOM 748 C C . ARG A 1 91 ? -1.174 48.844 27.047 1 97.62 91 ARG A C 1
ATOM 750 O O . ARG A 1 91 ? -1.221 49.969 27.5 1 97.62 91 ARG A O 1
ATOM 757 N N . LEU A 1 92 ? -2.143 48.25 26.344 1 98.31 92 LEU A N 1
ATOM 758 C CA . LEU A 1 92 ? -3.395 48.969 26.125 1 98.31 92 LEU A CA 1
ATOM 759 C C . LEU A 1 92 ? -4.113 49.219 27.438 1 98.31 92 LEU A C 1
ATOM 761 O O . LEU A 1 92 ? -4.594 50.344 27.672 1 98.31 92 LEU A O 1
ATOM 765 N N . LEU A 1 93 ? -4.137 48.312 28.297 1 97.88 93 LEU A N 1
ATOM 766 C CA . LEU A 1 93 ? -4.762 48.469 29.594 1 97.88 93 LEU A CA 1
ATOM 767 C C . LEU A 1 93 ? -4.047 49.531 30.422 1 97.88 93 LEU A C 1
ATOM 769 O O . LEU A 1 93 ? -4.695 50.375 31.062 1 97.88 93 LEU A O 1
ATOM 773 N N . SER A 1 94 ? -2.764 49.531 30.375 1 98.06 94 SER A N 1
ATOM 774 C CA . SER A 1 94 ? -1.967 50.531 31.078 1 98.06 94 SER A CA 1
ATOM 775 C C . SER A 1 94 ? -2.23 51.938 30.531 1 98.06 94 SER A C 1
ATOM 777 O O . SER A 1 94 ? -2.426 52.875 31.312 1 98.06 94 SER A O 1
ATOM 779 N N . ALA A 1 95 ? -2.361 52.062 29.266 1 97.31 95 ALA A N 1
ATOM 780 C CA . ALA A 1 95 ? -2.582 53.344 28.625 1 97.31 95 ALA A CA 1
ATOM 781 C C . ALA A 1 95 ? -3.99 53.875 28.906 1 97.31 95 ALA A C 1
ATOM 783 O O . ALA A 1 95 ? -4.176 55.062 29.188 1 97.31 95 ALA A O 1
ATOM 784 N N . GLU A 1 96 ? -4.887 52.969 28.922 1 94.94 96 GLU A N 1
ATOM 785 C CA . GLU A 1 96 ? -6.273 53.344 29.172 1 94.94 96 GLU A CA 1
ATOM 786 C C . GLU A 1 96 ? -6.488 53.75 30.625 1 94.94 96 GLU A C 1
ATOM 788 O O . GLU A 1 96 ? -7.266 54.656 30.922 1 94.94 96 GLU A O 1
ATOM 793 N N . THR A 1 97 ? -5.766 53.125 31.5 1 95.5 97 THR A N 1
ATOM 794 C CA . THR A 1 97 ? -5.84 53.469 32.906 1 95.5 97 THR A CA 1
ATOM 795 C C . THR A 1 97 ? -5.227 54.844 33.156 1 95.5 97 THR A C 1
ATOM 797 O O . THR A 1 97 ? -5.77 55.625 33.938 1 95.5 97 THR A O 1
ATOM 800 N N . GLN A 1 98 ? -4.152 55.156 32.531 1 95.38 98 GLN A N 1
ATOM 801 C CA . GLN A 1 98 ? -3.514 56.469 32.656 1 95.38 98 GLN A CA 1
ATOM 802 C C . GLN A 1 98 ? -4.402 57.562 32.094 1 95.38 98 GLN A C 1
ATOM 804 O O . GLN A 1 98 ? -4.504 58.656 32.688 1 95.38 98 GLN A O 1
ATOM 809 N N . LEU A 1 99 ? -5.074 57.25 31.062 1 94.38 99 LEU A N 1
ATOM 810 C CA . LEU A 1 99 ? -5.969 58.219 30.438 1 94.38 99 LEU A CA 1
ATOM 811 C C . LEU A 1 99 ? -7.156 58.5 31.344 1 94.38 99 LEU A C 1
ATOM 813 O O . LEU A 1 99 ? -7.559 59.656 31.484 1 94.38 99 LEU A O 1
ATOM 817 N N . LYS A 1 100 ? -7.691 57.469 31.891 1 93.19 100 LYS A N 1
ATOM 818 C CA . LYS A 1 100 ? -8.812 57.656 32.812 1 93.19 100 LYS A CA 1
ATOM 819 C C . LYS A 1 100 ? -8.398 58.5 34.031 1 93.19 100 LYS A C 1
ATOM 821 O O . LYS A 1 100 ? -9.164 59.344 34.469 1 93.19 100 LYS A O 1
ATOM 826 N N . ARG A 1 101 ? -7.156 58.406 34.531 1 91.94 101 ARG A N 1
ATOM 827 C CA . ARG A 1 101 ? -6.645 59.156 35.656 1 91.94 101 ARG A CA 1
ATOM 828 C C . ARG A 1 101 ? -6.441 60.625 35.312 1 91.94 101 ARG A C 1
ATOM 830 O O . ARG A 1 101 ? -6.73 61.5 36.094 1 91.94 101 ARG A O 1
ATOM 837 N N . LEU A 1 102 ? -6.129 60.844 34.094 1 87 102 LEU A N 1
ATOM 838 C CA . LEU A 1 102 ? -5.859 62.219 33.656 1 87 102 LEU A CA 1
ATOM 839 C C . LEU A 1 102 ? -7.156 62.938 33.312 1 87 102 LEU A C 1
ATOM 841 O O . LEU A 1 102 ? -7.246 64.188 33.5 1 87 102 LEU A O 1
ATOM 845 N N . LYS A 1 103 ? -8.078 62.438 32.969 1 85.75 103 LYS A N 1
ATOM 846 C CA . LYS A 1 103 ? -9.352 63.062 32.594 1 85.75 103 LYS A CA 1
ATOM 847 C C . LYS A 1 103 ? -10.234 63.25 33.812 1 85.75 103 LYS A C 1
ATOM 849 O O . LYS A 1 103 ? -11.055 64.188 33.844 1 85.75 103 LYS A O 1
ATOM 854 N N . GLU A 1 104 ? -10.234 62.625 34.844 1 82.81 104 GLU A N 1
ATOM 855 C CA . GLU A 1 104 ? -11.008 62.781 36.062 1 82.81 104 GLU A CA 1
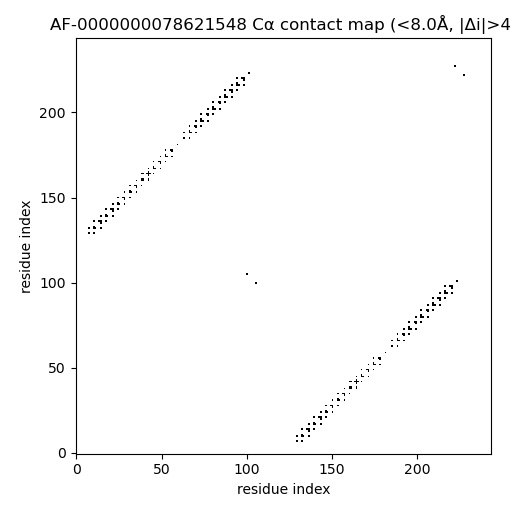ATOM 856 C C . GLU A 1 104 ? -10.094 62.812 37.281 1 82.81 104 GLU A C 1
ATOM 858 O O . GLU A 1 104 ? -9.992 61.844 38.031 1 82.81 104 GLU A O 1
ATOM 863 N N . PRO A 1 105 ? -9.422 64.125 37.406 1 66.31 105 PRO A N 1
ATOM 864 C CA . PRO A 1 105 ? -8.531 64.125 38.562 1 66.31 105 PRO A CA 1
ATOM 865 C C . PRO A 1 105 ? -9.289 64.125 39.875 1 66.31 105 PRO A C 1
ATOM 867 O O . PRO A 1 105 ? -10.359 64.688 40 1 66.31 105 PRO A O 1
ATOM 870 N N . SER A 1 106 ? -9.383 63.125 40.375 1 62.12 106 SER A N 1
ATOM 871 C CA . SER A 1 106 ? -10.039 63.094 41.688 1 62.12 106 SER A CA 1
ATOM 872 C C . SER A 1 106 ? -9.672 64.312 42.531 1 62.12 106 SER A C 1
ATOM 874 O O . SER A 1 106 ? -8.492 64.625 42.688 1 62.12 106 SER A O 1
ATOM 876 N N . GLY A 1 107 ? -10.477 65.375 42.562 1 53.59 107 GLY A N 1
ATOM 877 C CA . GLY A 1 107 ? -10.484 66.5 43.5 1 53.59 107 GLY A CA 1
ATOM 878 C C . GLY A 1 107 ? -10.195 66.125 44.938 1 53.59 107 GLY A C 1
ATOM 879 O O . GLY A 1 107 ? -11.039 66.25 45.812 1 53.59 107 GLY A O 1
ATOM 880 N N . TRP A 1 108 ? -9.727 65.125 45.281 1 51.72 108 TRP A N 1
ATOM 881 C CA . TRP A 1 108 ? -9.461 65.062 46.688 1 51.72 108 TRP A CA 1
ATOM 882 C C . TRP A 1 108 ? -8.547 66.25 47.094 1 51.72 108 TRP A C 1
ATOM 884 O O . TRP A 1 108 ? -7.344 66.188 46.844 1 51.72 108 TRP A O 1
ATOM 894 N N . GLY A 1 109 ? -8.914 67.5 46.875 1 46.75 109 GLY A N 1
ATOM 895 C CA . GLY A 1 109 ? -8.367 68.625 47.656 1 46.75 109 GLY A CA 1
ATOM 896 C C . GLY A 1 109 ? -8.227 68.25 49.125 1 46.75 109 GLY A C 1
ATOM 897 O O . GLY A 1 109 ? -8.883 67.312 49.625 1 46.75 109 GLY A O 1
ATOM 898 N N . PRO A 1 110 ? -7.055 68.562 49.781 1 48.69 110 PRO A N 1
ATOM 899 C CA . PRO A 1 110 ? -7.008 68.375 51.25 1 48.69 110 PRO A CA 1
ATOM 900 C C . PRO A 1 110 ? -8.297 68.812 51.938 1 48.69 110 PRO A C 1
ATOM 902 O O . PRO A 1 110 ? -8.992 69.75 51.438 1 48.69 110 PRO A O 1
ATOM 905 N N . ALA A 1 111 ? -8.992 67.875 52.469 1 48.59 111 ALA A N 1
ATOM 906 C CA . ALA A 1 111 ? -10.078 68.188 53.406 1 48.59 111 ALA A CA 1
ATOM 907 C C . ALA A 1 111 ? -9.781 69.5 54.156 1 48.59 111 ALA A C 1
ATOM 909 O O . ALA A 1 111 ? -8.734 69.625 54.781 1 48.59 111 ALA A O 1
ATOM 910 N N . ARG A 1 112 ? -10.266 70.688 53.781 1 44.69 112 ARG A N 1
ATOM 911 C CA . ARG A 1 112 ? -10.312 71.812 54.688 1 44.69 112 ARG A CA 1
ATOM 912 C C . ARG A 1 112 ? -10.797 71.375 56.062 1 44.69 112 ARG A C 1
ATOM 914 O O . ARG A 1 112 ? -11.883 70.812 56.188 1 44.69 112 ARG A O 1
ATOM 921 N N . GLU A 1 113 ? -9.859 70.938 56.938 1 44.38 113 GLU A N 1
ATOM 922 C CA . GLU A 1 113 ? -10.117 70.875 58.344 1 44.38 113 GLU A CA 1
ATOM 923 C C . GLU A 1 113 ? -11.07 71.938 58.844 1 44.38 113 GLU A C 1
ATOM 925 O O . GLU A 1 113 ? -10.75 73.125 58.781 1 44.38 113 GLU A O 1
ATOM 930 N N . ARG A 1 114 ? -12.336 71.875 58.594 1 45.81 114 ARG A N 1
ATOM 931 C CA . ARG A 1 114 ? -13.32 72.688 59.25 1 45.81 114 ARG A CA 1
ATOM 932 C C . ARG A 1 114 ? -13.086 72.75 60.75 1 45.81 114 ARG A C 1
ATOM 934 O O . ARG A 1 114 ? -13.062 71.688 61.406 1 45.81 114 ARG A O 1
ATOM 941 N N . ALA A 1 115 ? -12.32 73.688 61.25 1 45.56 115 ALA A N 1
ATOM 942 C CA . ALA A 1 115 ? -12.148 74.062 62.656 1 45.56 115 ALA A CA 1
ATOM 943 C C . ALA A 1 115 ? -13.5 74.25 63.344 1 45.56 115 ALA A C 1
ATOM 945 O O . ALA A 1 115 ? -14.281 75.125 63 1 45.56 115 ALA A O 1
ATOM 946 N N . SER A 1 116 ? -14.281 73.188 63.531 1 42.19 116 SER A N 1
ATOM 947 C CA . SER A 1 116 ? -15.469 73.25 64.375 1 42.19 116 SER A CA 1
ATOM 948 C C . SER A 1 116 ? -15.172 74 65.688 1 42.19 116 SER A C 1
ATOM 950 O O . SER A 1 116 ? -14.266 73.625 66.438 1 42.19 116 SER A O 1
ATOM 952 N N . ALA A 1 117 ? -15.383 75.375 65.688 1 41.91 117 ALA A N 1
ATOM 953 C CA . ALA A 1 117 ? -15.438 76.25 66.812 1 41.91 117 ALA A CA 1
ATOM 954 C C . ALA A 1 117 ? -16.422 75.75 67.875 1 41.91 117 ALA A C 1
ATOM 956 O O . ALA A 1 117 ? -17.625 75.75 67.688 1 41.91 117 ALA A O 1
ATOM 957 N N . ASN A 1 118 ? -16.172 74.562 68.375 1 41.03 118 ASN A N 1
ATOM 958 C CA . ASN A 1 118 ? -16.938 74.188 69.562 1 41.03 118 ASN A CA 1
ATOM 959 C C . ASN A 1 118 ? -16.891 75.312 70.625 1 41.03 118 ASN A C 1
ATOM 961 O O . ASN A 1 118 ? -15.844 75.562 71.188 1 41.03 118 ASN A O 1
ATOM 965 N N . GLU A 1 119 ? -17.484 76.438 70.25 1 40.81 119 GLU A N 1
ATOM 966 C CA . GLU A 1 119 ? -17.734 77.5 71.25 1 40.81 119 GLU A CA 1
ATOM 967 C C . GLU A 1 119 ? -18.25 76.875 72.562 1 40.81 119 GLU A C 1
ATOM 969 O O . GLU A 1 119 ? -18.953 75.875 72.562 1 40.81 119 GLU A O 1
ATOM 974 N N . GLY A 1 120 ? -17.547 77.188 73.688 1 39.38 120 GLY A N 1
ATOM 975 C CA . GLY A 1 120 ? -17.672 77.062 75.125 1 39.38 120 GLY A CA 1
ATOM 976 C C . GLY A 1 120 ? -19.016 77.562 75.625 1 39.38 120 GLY A C 1
ATOM 977 O O . GLY A 1 120 ? -19.188 77.812 76.812 1 39.38 120 GLY A O 1
ATOM 978 N N . GLN A 1 121 ? -20.125 77.375 75 1 34.78 121 GLN A N 1
ATOM 979 C CA . GLN A 1 121 ? -21.219 78.062 75.688 1 34.78 121 GLN A CA 1
ATOM 980 C C . GLN A 1 121 ? -21.422 77.5 77.062 1 34.78 121 GLN A C 1
ATOM 982 O O . GLN A 1 121 ? -21.641 76.312 77.25 1 34.78 121 GLN A O 1
ATOM 987 N N . PHE A 1 122 ? -21.172 78.438 77.938 1 33.59 122 PHE A N 1
ATOM 988 C CA . PHE A 1 122 ? -21.922 78.562 79.188 1 33.59 122 PHE A CA 1
ATOM 989 C C . PHE A 1 122 ? -23.375 78.938 78.938 1 33.59 122 PHE A C 1
ATOM 991 O O . PHE A 1 122 ? -23.688 79.5 77.875 1 33.59 122 PHE A O 1
ATOM 998 N N . MET B 1 1 ? 9.07 -71.062 -36.969 1 55.75 1 MET B N 1
ATOM 999 C CA . MET B 1 1 ? 9.023 -71.062 -35.5 1 55.75 1 MET B CA 1
ATOM 1000 C C . MET B 1 1 ? 10.016 -70.062 -34.906 1 55.75 1 MET B C 1
ATOM 1002 O O . MET B 1 1 ? 9.68 -69.375 -33.969 1 55.75 1 MET B O 1
ATOM 1006 N N . GLY B 1 2 ? 11.195 -69.938 -35.5 1 58.53 2 GLY B N 1
ATOM 1007 C CA . GLY B 1 2 ? 12.219 -69 -35.031 1 58.53 2 GLY B CA 1
ATOM 1008 C C . GLY B 1 2 ? 11.844 -67.562 -35.219 1 58.53 2 GLY B C 1
ATOM 1009 O O . GLY B 1 2 ? 12.055 -66.75 -34.312 1 58.53 2 GLY B O 1
ATOM 1010 N N . ASP B 1 3 ? 11.055 -67.312 -36.312 1 68.5 3 ASP B N 1
ATOM 1011 C CA . ASP B 1 3 ? 10.688 -65.938 -36.656 1 68.5 3 ASP B CA 1
ATOM 1012 C C . ASP B 1 3 ? 9.57 -65.375 -35.75 1 68.5 3 ASP B C 1
ATOM 1014 O O . ASP B 1 3 ? 9.586 -64.25 -35.375 1 68.5 3 ASP B O 1
ATOM 1018 N N . LEU B 1 4 ? 8.852 -66.312 -35.312 1 68.06 4 LEU B N 1
ATOM 1019 C CA . LEU B 1 4 ? 7.723 -65.938 -34.5 1 68.06 4 LEU B CA 1
ATOM 1020 C C . LEU B 1 4 ? 8.164 -65.688 -33.062 1 68.06 4 LEU B C 1
ATOM 1022 O O . LEU B 1 4 ? 7.668 -64.75 -32.406 1 68.06 4 LEU B O 1
ATOM 1026 N N . VAL B 1 5 ? 9.211 -66.438 -32.656 1 68.44 5 VAL B N 1
ATOM 1027 C CA . VAL B 1 5 ? 9.734 -66.25 -31.312 1 68.44 5 VAL B CA 1
ATOM 1028 C C . VAL B 1 5 ? 10.461 -64.938 -31.188 1 68.44 5 VAL B C 1
ATOM 1030 O O . VAL B 1 5 ? 10.305 -64.25 -30.203 1 68.44 5 VAL B O 1
ATOM 1033 N N . GLY B 1 6 ? 11.062 -64.562 -32.281 1 80.44 6 GLY B N 1
ATOM 1034 C CA . GLY B 1 6 ? 11.797 -63.344 -32.312 1 80.44 6 GLY B CA 1
ATOM 1035 C C . GLY B 1 6 ? 10.898 -62.094 -32.312 1 80.44 6 GLY B C 1
ATOM 1036 O O . GLY B 1 6 ? 11.195 -61.125 -31.641 1 80.44 6 GLY B O 1
ATOM 1037 N N . GLU B 1 7 ? 9.758 -62.375 -32.875 1 83.81 7 GLU B N 1
ATOM 1038 C CA . GLU B 1 7 ? 8.805 -61.281 -32.969 1 83.81 7 GLU B CA 1
ATOM 1039 C C . GLU B 1 7 ? 8.094 -61.062 -31.625 1 83.81 7 GLU B C 1
ATOM 1041 O O . GLU B 1 7 ? 7.867 -59.906 -31.234 1 83.81 7 GLU B O 1
ATOM 1046 N N . LYS B 1 8 ? 7.805 -62.125 -30.906 1 86.38 8 LYS B N 1
ATOM 1047 C CA . LYS B 1 8 ? 7.176 -62.031 -29.594 1 86.38 8 LYS B CA 1
ATOM 1048 C C . LYS B 1 8 ? 8.109 -61.375 -28.578 1 86.38 8 LYS B C 1
ATOM 1050 O O . LYS B 1 8 ? 7.68 -60.531 -27.797 1 86.38 8 LYS B O 1
ATOM 1055 N N . GLU B 1 9 ? 9.328 -61.844 -28.656 1 89 9 GLU B N 1
ATOM 1056 C CA . GLU B 1 9 ? 10.312 -61.281 -27.734 1 89 9 GLU B CA 1
ATOM 1057 C C . GLU B 1 9 ? 10.484 -59.781 -27.969 1 89 9 GLU B C 1
ATOM 1059 O O . GLU B 1 9 ? 10.617 -59.031 -27.016 1 89 9 GLU B O 1
ATOM 1064 N N . LEU B 1 10 ? 10.438 -59.344 -29.188 1 90.12 10 LEU B N 1
ATOM 1065 C CA . LEU B 1 10 ? 10.562 -57.938 -29.531 1 90.12 10 LEU B CA 1
ATOM 1066 C C . LEU B 1 10 ? 9.344 -57.156 -29.062 1 90.12 10 LEU B C 1
ATOM 1068 O O . LEU B 1 10 ? 9.477 -56.031 -28.562 1 90.12 10 LEU B O 1
ATOM 1072 N N . LEU B 1 11 ? 8.18 -57.75 -29.203 1 92.75 11 LEU B N 1
ATOM 1073 C CA . LEU B 1 11 ? 6.938 -57.125 -28.766 1 92.75 11 LEU B CA 1
ATOM 1074 C C . LEU B 1 11 ? 6.91 -56.969 -27.25 1 92.75 11 LEU B C 1
ATOM 1076 O O . LEU B 1 11 ? 6.418 -55.969 -26.719 1 92.75 11 LEU B O 1
ATOM 1080 N N . GLU B 1 12 ? 7.422 -57.969 -26.578 1 94 12 GLU B N 1
ATOM 1081 C CA . GLU B 1 12 ? 7.516 -57.938 -25.109 1 94 12 GLU B CA 1
ATOM 1082 C C . GLU B 1 12 ? 8.43 -56.812 -24.656 1 94 12 GLU B C 1
ATOM 1084 O O . GLU B 1 12 ? 8.109 -56.094 -23.703 1 94 12 GLU B O 1
ATOM 1089 N N . LEU B 1 13 ? 9.547 -56.656 -25.281 1 95.88 13 LEU B N 1
ATOM 1090 C CA . LEU B 1 13 ? 10.477 -55.562 -24.969 1 95.88 13 LEU B CA 1
ATOM 1091 C C . LEU B 1 13 ? 9.852 -54.219 -25.234 1 95.88 13 LEU B C 1
ATOM 1093 O O . LEU B 1 13 ? 10.039 -53.281 -24.453 1 95.88 13 LEU B O 1
ATOM 1097 N N . ARG B 1 14 ? 9.172 -54.094 -26.344 1 96.12 14 ARG B N 1
ATOM 1098 C CA . ARG B 1 14 ? 8.492 -52.844 -26.688 1 96.12 14 ARG B CA 1
ATOM 1099 C C . ARG B 1 14 ? 7.441 -52.5 -25.625 1 96.12 14 ARG B C 1
ATOM 1101 O O . ARG B 1 14 ? 7.371 -51.344 -25.172 1 96.12 14 ARG B O 1
ATOM 1108 N N . CYS B 1 15 ? 6.645 -53.469 -25.188 1 95.06 15 CYS B N 1
ATOM 1109 C CA . CYS B 1 15 ? 5.621 -53.25 -24.172 1 95.06 15 CYS B CA 1
ATOM 1110 C C . CYS B 1 15 ? 6.246 -52.812 -22.859 1 95.06 15 CYS B C 1
ATOM 1112 O O . CYS B 1 15 ? 5.727 -51.938 -22.188 1 95.06 15 CYS B O 1
ATOM 1114 N N . THR B 1 16 ? 7.383 -53.469 -22.531 1 97.06 16 THR B N 1
ATOM 1115 C CA . THR B 1 16 ? 8.094 -53.094 -21.297 1 97.06 16 THR B CA 1
ATOM 1116 C C . THR B 1 16 ? 8.602 -51.656 -21.391 1 97.06 16 THR B C 1
ATOM 1118 O O . THR B 1 16 ? 8.492 -50.906 -20.422 1 97.06 16 THR B O 1
ATOM 1121 N N . SER B 1 17 ? 9.195 -51.25 -22.5 1 97.75 17 SER B N 1
ATOM 1122 C CA . SER B 1 17 ? 9.672 -49.875 -22.688 1 97.75 17 SER B CA 1
ATOM 1123 C C . SER B 1 17 ? 8.531 -48.875 -22.562 1 97.75 17 SER B C 1
ATOM 1125 O O . SER B 1 17 ? 8.68 -47.844 -21.906 1 97.75 17 SER B O 1
ATOM 1127 N N . LEU B 1 18 ? 7.359 -49.188 -23.156 1 98.12 18 LEU B N 1
ATOM 1128 C CA . LEU B 1 18 ? 6.188 -48.344 -23.094 1 98.12 18 LEU B CA 1
ATOM 1129 C C . LEU B 1 18 ? 5.66 -48.219 -21.672 1 98.12 18 LEU B C 1
ATOM 1131 O O . LEU B 1 18 ? 5.219 -47.156 -21.25 1 98.12 18 LEU B O 1
ATOM 1135 N N . GLN B 1 19 ? 5.719 -49.281 -20.922 1 98.12 19 GLN B N 1
ATOM 1136 C CA . GLN B 1 19 ? 5.32 -49.312 -19.516 1 98.12 19 GLN B CA 1
ATOM 1137 C C . GLN B 1 19 ? 6.223 -48.406 -18.688 1 98.12 19 GLN B C 1
ATOM 1139 O O . GLN B 1 19 ? 5.746 -47.656 -17.812 1 98.12 19 GLN B O 1
ATOM 1144 N N . ASN B 1 20 ? 7.52 -48.5 -18.938 1 98.31 20 ASN B N 1
ATOM 1145 C CA . ASN B 1 20 ? 8.477 -47.625 -18.266 1 98.31 20 ASN B CA 1
ATOM 1146 C C . ASN B 1 20 ? 8.234 -46.156 -18.594 1 98.31 20 ASN B C 1
ATOM 1148 O O . ASN B 1 20 ? 8.297 -45.281 -17.703 1 98.31 20 ASN B O 1
ATOM 1152 N N . ASP B 1 21 ? 7.945 -45.844 -19.828 1 98.06 21 ASP B N 1
ATOM 1153 C CA . ASP B 1 21 ? 7.613 -44.469 -20.25 1 98.06 21 ASP B CA 1
ATOM 1154 C C . ASP B 1 21 ? 6.383 -43.969 -19.5 1 98.06 21 ASP B C 1
ATOM 1156 O O . ASP B 1 21 ? 6.363 -42.812 -19.047 1 98.06 21 ASP B O 1
ATOM 1160 N N . ASN B 1 22 ? 5.395 -44.875 -19.438 1 97.81 22 ASN B N 1
ATOM 1161 C CA . ASN B 1 22 ? 4.172 -44.5 -18.734 1 97.81 22 ASN B CA 1
ATOM 1162 C C . ASN B 1 22 ? 4.457 -44.125 -17.281 1 97.81 22 ASN B C 1
ATOM 1164 O O . ASN B 1 22 ? 3.916 -43.156 -16.766 1 97.81 22 ASN B O 1
ATOM 1168 N N . GLN B 1 23 ? 5.312 -44.906 -16.703 1 98.12 23 GLN B N 1
ATOM 1169 C CA . GLN B 1 23 ? 5.703 -44.625 -15.32 1 98.12 23 GLN B CA 1
ATOM 1170 C C . GLN B 1 23 ? 6.461 -43.312 -15.219 1 98.12 23 GLN B C 1
ATOM 1172 O O . GLN B 1 23 ? 6.246 -42.531 -14.281 1 98.12 23 GLN B O 1
ATOM 1177 N N . ILE B 1 24 ? 7.383 -43 -16.094 1 98.38 24 ILE B N 1
ATOM 1178 C CA . ILE B 1 24 ? 8.164 -41.75 -16.125 1 98.38 24 ILE B CA 1
ATOM 1179 C C . ILE B 1 24 ? 7.227 -40.562 -16.266 1 98.38 24 ILE B C 1
ATOM 1181 O O . ILE B 1 24 ? 7.359 -39.594 -15.523 1 98.38 24 ILE B O 1
ATOM 1185 N N . TYR B 1 25 ? 6.234 -40.656 -17.156 1 98.69 25 TYR B N 1
ATOM 1186 C CA . TYR B 1 25 ? 5.297 -39.562 -17.375 1 98.69 25 TYR B CA 1
ATOM 1187 C C . TYR B 1 25 ? 4.398 -39.344 -16.156 1 98.69 25 TYR B C 1
ATOM 1189 O O . TYR B 1 25 ? 4.082 -38.219 -15.797 1 98.69 25 TYR B O 1
ATOM 1197 N N . GLN B 1 26 ? 3.961 -40.438 -15.547 1 98.56 26 GLN B N 1
ATOM 1198 C CA . GLN B 1 26 ? 3.174 -40.344 -14.32 1 98.56 26 GLN B CA 1
ATOM 1199 C C . GLN B 1 26 ? 3.949 -39.625 -13.234 1 98.56 26 GLN B C 1
ATOM 1201 O O . GLN B 1 26 ? 3.393 -38.75 -12.539 1 98.56 26 GLN B O 1
ATOM 1206 N N . ASN B 1 27 ? 5.211 -39.938 -13.07 1 98.69 27 ASN B N 1
ATOM 1207 C CA . ASN B 1 27 ? 6.07 -39.281 -12.094 1 98.69 27 ASN B CA 1
ATOM 1208 C C . ASN B 1 27 ? 6.262 -37.812 -12.438 1 98.69 27 ASN B C 1
ATOM 1210 O O . ASN B 1 27 ? 6.281 -36.938 -11.547 1 98.69 27 ASN B O 1
ATOM 1214 N N . ARG B 1 28 ? 6.418 -37.531 -13.711 1 98.75 28 ARG B N 1
ATOM 1215 C CA . ARG B 1 28 ? 6.57 -36.156 -14.164 1 98.75 28 ARG B CA 1
ATOM 1216 C C . ARG B 1 28 ? 5.316 -35.344 -13.867 1 98.75 28 ARG B C 1
ATOM 1218 O O . ARG B 1 28 ? 5.402 -34.188 -13.414 1 98.75 28 ARG B O 1
ATOM 1225 N N . ILE B 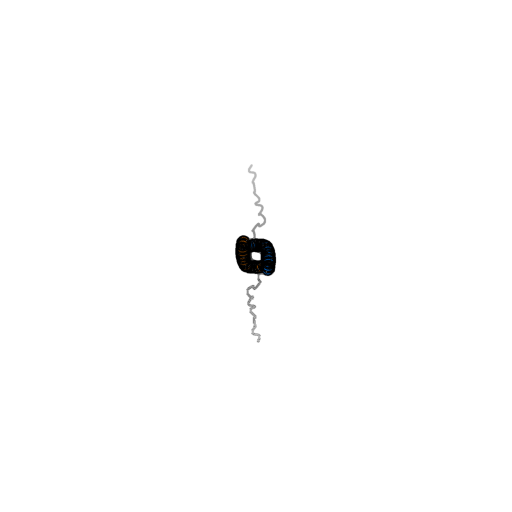1 29 ? 4.109 -35.938 -14.07 1 98.81 29 ILE B N 1
ATOM 1226 C CA . ILE B 1 29 ? 2.84 -35.281 -13.781 1 98.81 29 ILE B CA 1
ATOM 1227 C C . ILE B 1 29 ? 2.766 -34.906 -12.305 1 98.81 29 ILE B C 1
ATOM 1229 O O . ILE B 1 29 ? 2.432 -33.781 -11.953 1 98.81 29 ILE B O 1
ATOM 1233 N N . LYS B 1 30 ? 3.172 -35.812 -11.5 1 98.69 30 LYS B N 1
ATOM 1234 C CA . LYS B 1 30 ? 3.166 -35.594 -10.062 1 98.69 30 LYS B CA 1
ATOM 1235 C C . LYS B 1 30 ? 4.102 -34.438 -9.695 1 98.69 30 LYS B C 1
ATOM 1237 O O . LYS B 1 30 ? 3.756 -33.594 -8.867 1 98.69 30 LYS B O 1
ATOM 1242 N N . ALA B 1 31 ? 5.266 -34.406 -10.25 1 98.81 31 ALA B N 1
ATOM 1243 C CA . ALA B 1 31 ? 6.25 -33.375 -9.961 1 98.81 31 ALA B CA 1
ATOM 1244 C C . ALA B 1 31 ? 5.742 -32 -10.398 1 98.81 31 ALA B C 1
ATOM 1246 O O . ALA B 1 31 ? 5.887 -31.016 -9.672 1 98.81 31 ALA B O 1
ATOM 1247 N N . ILE B 1 32 ? 5.133 -31.906 -11.617 1 98.88 32 ILE B N 1
ATOM 1248 C CA . ILE B 1 32 ? 4.641 -30.641 -12.141 1 98.88 32 ILE B CA 1
ATOM 1249 C C . ILE B 1 32 ? 3.453 -30.156 -11.305 1 98.88 32 ILE B C 1
ATOM 1251 O O . ILE B 1 32 ? 3.326 -28.969 -11.016 1 98.88 32 ILE B O 1
ATOM 1255 N N . LEU B 1 33 ? 2.613 -31.078 -10.891 1 98.88 33 LEU B N 1
ATOM 1256 C CA . LEU B 1 33 ? 1.465 -30.719 -10.062 1 98.88 33 LEU B CA 1
ATOM 1257 C C . LEU B 1 33 ? 1.916 -30.141 -8.734 1 98.88 33 LEU B C 1
ATOM 1259 O O . LEU B 1 33 ? 1.301 -29.203 -8.219 1 98.88 33 LEU B O 1
ATOM 1263 N N . LYS B 1 34 ? 2.961 -30.656 -8.141 1 98.81 34 LYS B N 1
ATOM 1264 C CA . LYS B 1 34 ? 3.521 -30.125 -6.91 1 98.81 34 LYS B CA 1
ATOM 1265 C C . LYS B 1 34 ? 4.023 -28.688 -7.117 1 98.81 34 LYS B C 1
ATOM 1267 O O . LYS B 1 34 ? 3.793 -27.812 -6.277 1 98.81 34 LYS B O 1
ATOM 1272 N N . GLN B 1 35 ? 4.719 -28.5 -8.227 1 98.81 35 GLN B N 1
ATOM 1273 C CA . GLN B 1 35 ? 5.18 -27.156 -8.562 1 98.81 35 GLN B CA 1
ATOM 1274 C C . GLN B 1 35 ? 4.008 -26.188 -8.727 1 98.81 35 GLN B C 1
ATOM 1276 O O . GLN B 1 35 ? 4.066 -25.047 -8.258 1 98.81 35 GLN B O 1
ATOM 1281 N N . LEU B 1 36 ? 2.973 -26.625 -9.398 1 98.88 36 LEU B N 1
ATOM 1282 C CA . LEU B 1 36 ? 1.78 -25.797 -9.594 1 98.88 36 LEU B CA 1
ATOM 1283 C C . LEU B 1 36 ? 1.178 -25.391 -8.25 1 98.88 36 LEU B C 1
ATOM 1285 O O . LEU B 1 36 ? 0.795 -24.234 -8.07 1 98.88 36 LEU B O 1
ATOM 1289 N N . GLU B 1 37 ? 1.1 -26.375 -7.359 1 98.75 37 GLU B N 1
ATOM 1290 C CA . GLU B 1 37 ? 0.574 -26.094 -6.027 1 98.75 37 GLU B CA 1
ATOM 1291 C C . GLU B 1 37 ? 1.435 -25.062 -5.305 1 98.75 37 GLU B C 1
ATOM 1293 O O . GLU B 1 37 ? 0.912 -24.172 -4.633 1 98.75 37 GLU B O 1
ATOM 1298 N N . GLU B 1 38 ? 2.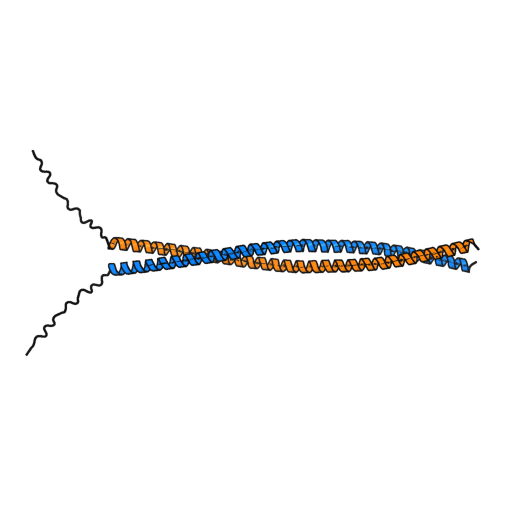664 -25.156 -5.344 1 98.81 38 GLU B N 1
ATOM 1299 C CA . GLU B 1 38 ? 3.592 -24.234 -4.699 1 98.81 38 GLU B CA 1
ATOM 1300 C C . GLU B 1 38 ? 3.443 -22.828 -5.254 1 98.81 38 GLU B C 1
ATOM 1302 O O . GLU B 1 38 ? 3.35 -21.859 -4.492 1 98.81 38 GLU B O 1
ATOM 1307 N N . VAL B 1 39 ? 3.396 -22.703 -6.531 1 98.88 39 VAL B N 1
ATOM 1308 C CA . VAL B 1 39 ? 3.289 -21.391 -7.16 1 98.88 39 VAL B CA 1
ATOM 1309 C C . VAL B 1 39 ? 1.922 -20.781 -6.859 1 98.88 39 VAL B C 1
ATOM 1311 O O . VAL B 1 39 ? 1.806 -19.578 -6.652 1 98.88 39 VAL B O 1
ATOM 1314 N N . ALA B 1 40 ? 0.925 -21.594 -6.891 1 98.81 40 ALA B N 1
ATOM 1315 C CA . ALA B 1 40 ? -0.412 -21.125 -6.555 1 98.81 40 ALA B CA 1
ATOM 1316 C C . ALA B 1 40 ? -0.456 -20.562 -5.133 1 98.81 40 ALA B C 1
ATOM 1318 O O . ALA B 1 40 ? -1.128 -19.562 -4.867 1 98.81 40 ALA B O 1
ATOM 1319 N N . ALA B 1 41 ? 0.227 -21.219 -4.188 1 98.88 41 ALA B N 1
ATOM 1320 C CA . ALA B 1 41 ? 0.306 -20.75 -2.809 1 98.88 41 ALA B CA 1
ATOM 1321 C C . ALA B 1 41 ? 1.028 -19.406 -2.73 1 98.88 41 ALA B C 1
ATOM 1323 O O . ALA B 1 41 ? 0.632 -18.531 -1.965 1 98.88 41 ALA B O 1
ATOM 1324 N N . GLU B 1 42 ? 2.08 -19.25 -3.42 1 98.69 42 GLU B N 1
ATOM 1325 C CA . GLU B 1 42 ? 2.807 -17.984 -3.494 1 98.69 42 GLU B CA 1
ATOM 1326 C C . GLU B 1 42 ? 1.916 -16.875 -4.027 1 98.69 42 GLU B C 1
ATOM 1328 O O . GLU B 1 42 ? 1.928 -15.758 -3.5 1 98.69 42 GLU B O 1
ATOM 1333 N N . ARG B 1 43 ? 1.202 -17.172 -5.117 1 98.75 43 ARG B N 1
ATOM 1334 C CA . ARG B 1 43 ? 0.256 -16.219 -5.688 1 98.75 43 ARG B CA 1
ATOM 1335 C C . ARG B 1 43 ? -0.771 -15.781 -4.648 1 98.75 43 ARG B C 1
ATOM 1337 O O . ARG B 1 43 ? -1.007 -14.586 -4.469 1 98.75 43 ARG B O 1
ATOM 1344 N N . ASP B 1 44 ? -1.345 -16.75 -3.977 1 98.56 44 ASP B N 1
ATOM 1345 C CA . ASP B 1 44 ? -2.373 -16.453 -2.986 1 98.56 44 ASP B CA 1
ATOM 1346 C C . ASP B 1 44 ? -1.814 -15.594 -1.856 1 98.56 44 ASP B C 1
ATOM 1348 O O . ASP B 1 44 ? -2.484 -14.672 -1.377 1 98.56 44 ASP B O 1
ATOM 1352 N N . GLN B 1 45 ? -0.63 -15.906 -1.447 1 98.12 45 GLN B N 1
ATOM 1353 C CA . GLN B 1 45 ? 0.026 -15.094 -0.423 1 98.12 45 GLN B CA 1
ATOM 1354 C C . GLN B 1 45 ? 0.268 -13.672 -0.916 1 98.12 45 GLN B C 1
ATOM 1356 O O . GLN B 1 45 ? 0.075 -12.711 -0.169 1 98.12 45 GLN B O 1
ATOM 1361 N N . ALA B 1 46 ? 0.653 -13.57 -2.131 1 97.94 46 ALA B N 1
ATOM 1362 C CA . ALA B 1 46 ? 0.891 -12.25 -2.711 1 97.94 46 ALA B CA 1
ATOM 1363 C C . ALA B 1 46 ? -0.404 -11.445 -2.793 1 97.94 46 ALA B C 1
ATOM 1365 O O . ALA B 1 46 ? -0.414 -10.242 -2.512 1 97.94 46 ALA B O 1
ATOM 1366 N N . LEU B 1 47 ? -1.478 -12.047 -3.135 1 97.5 47 LEU B N 1
ATOM 1367 C CA . LEU B 1 47 ? -2.773 -11.383 -3.24 1 97.5 47 LEU B CA 1
ATOM 1368 C C . LEU B 1 47 ? -3.262 -10.922 -1.87 1 97.5 47 LEU B C 1
ATOM 1370 O O . LEU B 1 47 ? -3.836 -9.836 -1.743 1 97.5 47 LEU B O 1
ATOM 1374 N N . LEU B 1 48 ? -3.025 -11.758 -0.877 1 97.62 48 LEU B N 1
ATOM 1375 C CA . LEU B 1 48 ? -3.396 -11.391 0.486 1 97.62 48 LEU B CA 1
ATOM 1376 C C . LEU B 1 48 ? -2.617 -10.164 0.951 1 97.62 48 LEU B C 1
ATOM 1378 O O . LEU B 1 48 ? -3.186 -9.258 1.558 1 97.62 48 LEU B O 1
ATOM 1382 N N . THR B 1 49 ? -1.399 -10.094 0.692 1 96.94 49 THR B N 1
ATOM 1383 C CA . THR B 1 49 ? -0.543 -8.969 1.056 1 96.94 49 THR B CA 1
ATOM 1384 C C . THR B 1 49 ? -0.975 -7.699 0.324 1 96.94 49 THR B C 1
ATOM 1386 O O . THR B 1 49 ? -0.965 -6.609 0.9 1 96.94 49 THR B O 1
ATOM 1389 N N . GLN B 1 50 ? -1.262 -7.898 -0.958 1 95.69 50 GLN B N 1
ATOM 1390 C CA . GLN B 1 50 ? -1.765 -6.781 -1.748 1 95.69 50 GLN B CA 1
ATOM 1391 C C . GLN B 1 50 ? -3.016 -6.176 -1.114 1 95.69 50 GLN B C 1
ATOM 1393 O O . GLN B 1 50 ? -3.141 -4.953 -1.017 1 95.69 50 GLN B O 1
ATOM 1398 N N . GLU B 1 51 ? -3.91 -6.969 -0.739 1 93.75 51 GLU B N 1
ATOM 1399 C CA . GLU B 1 51 ? -5.137 -6.504 -0.098 1 93.75 51 GLU B CA 1
ATOM 1400 C C . GLU B 1 51 ? -4.828 -5.746 1.191 1 93.75 51 GLU B C 1
ATOM 1402 O O . GLU B 1 51 ? -5.434 -4.707 1.466 1 93.75 51 GLU B O 1
ATOM 1407 N N . GLU B 1 52 ? -3.969 -6.309 1.923 1 95.62 52 GLU B N 1
ATOM 1408 C CA . GLU B 1 52 ? -3.559 -5.652 3.162 1 95.62 52 GLU B CA 1
ATOM 1409 C C . GLU B 1 52 ? -2.93 -4.293 2.883 1 95.62 52 GLU B C 1
ATOM 1411 O O . GLU B 1 52 ? -3.205 -3.318 3.586 1 95.62 52 GLU B O 1
ATOM 1416 N N . CYS B 1 53 ? -2.154 -4.258 1.886 1 94.5 53 CYS B N 1
ATOM 1417 C CA . CYS B 1 53 ? -1.515 -3.008 1.492 1 94.5 53 CYS B CA 1
ATOM 1418 C C . CYS B 1 53 ? -2.551 -1.978 1.059 1 94.5 53 CYS B C 1
ATOM 1420 O O . CYS B 1 53 ? -2.445 -0.801 1.408 1 94.5 53 CYS B O 1
ATOM 1422 N N . HIS B 1 54 ? -3.582 -2.426 0.272 1 91.25 54 HIS B N 1
ATOM 1423 C CA . HIS B 1 54 ? -4.645 -1.535 -0.176 1 91.25 54 HIS B CA 1
ATOM 1424 C C . HIS B 1 54 ? -5.426 -0.969 1.007 1 91.25 54 HIS B C 1
ATOM 1426 O O . HIS B 1 54 ? -5.797 0.206 1.005 1 91.25 54 HIS B O 1
ATOM 1432 N N . LYS B 1 55 ? -5.691 -1.739 2.029 1 94.62 55 LYS B N 1
ATOM 1433 C CA . LYS B 1 55 ? -6.371 -1.285 3.238 1 94.62 55 LYS B CA 1
ATOM 1434 C C . LYS B 1 55 ? -5.535 -0.246 3.982 1 94.62 55 LYS B C 1
ATOM 1436 O O . LYS B 1 55 ? -6.062 0.772 4.438 1 94.62 55 LYS B O 1
ATOM 1441 N N . GLN B 1 56 ? -4.219 -0.514 4.059 1 93.19 56 GLN B N 1
ATOM 1442 C CA . GLN B 1 56 ? -3.309 0.424 4.707 1 93.19 56 GLN B CA 1
ATOM 1443 C C . GLN B 1 56 ? -3.25 1.747 3.949 1 93.19 56 GLN B C 1
ATOM 1445 O O . GLN B 1 56 ? -3.225 2.818 4.559 1 93.19 56 GLN B O 1
ATOM 1450 N N . TYR B 1 57 ? -3.285 1.629 2.652 1 91.38 57 TYR B N 1
ATOM 1451 C CA . TYR B 1 57 ? -3.252 2.822 1.816 1 91.38 57 TYR B CA 1
ATOM 1452 C C . TYR B 1 57 ? -4.523 3.646 1.992 1 91.38 57 TYR B C 1
ATOM 1454 O O . TYR B 1 57 ? -4.461 4.867 2.156 1 91.38 57 TYR B O 1
ATOM 1462 N N . SER B 1 58 ? -5.613 3.02 2.025 1 91.75 58 SER B N 1
ATOM 1463 C CA . SER B 1 58 ? -6.895 3.682 2.229 1 91.75 58 SER B CA 1
ATOM 1464 C C . SER B 1 58 ? -6.953 4.367 3.59 1 91.75 58 SER B C 1
ATOM 1466 O O . SER B 1 58 ? -7.438 5.496 3.701 1 91.75 58 SER B O 1
ATOM 1468 N N . GLN B 1 59 ? -6.457 3.75 4.633 1 94.62 59 GLN B N 1
ATOM 1469 C CA . GLN B 1 59 ? -6.379 4.348 5.965 1 94.62 59 GLN B CA 1
ATOM 1470 C C . GLN B 1 59 ? -5.457 5.562 5.969 1 94.62 59 GLN B C 1
ATOM 1472 O O . GLN B 1 59 ? -5.758 6.574 6.609 1 94.62 59 GLN B O 1
ATOM 1477 N N . GLY B 1 60 ? -4.441 5.41 5.191 1 94.31 60 GLY B N 1
ATOM 1478 C CA . GLY B 1 60 ? -3.51 6.523 5.078 1 94.31 60 GLY B CA 1
ATOM 1479 C C . GLY B 1 60 ? -4.121 7.75 4.434 1 94.31 60 GLY B C 1
ATOM 1480 O O . GLY B 1 60 ? -3.836 8.883 4.836 1 94.31 60 GLY B O 1
ATOM 1481 N N . LEU B 1 61 ? -5.035 7.559 3.477 1 92.94 61 LEU B N 1
ATOM 1482 C CA . LEU B 1 61 ? -5.715 8.672 2.82 1 92.94 61 LEU B CA 1
ATOM 1483 C C . LEU B 1 61 ? -6.645 9.391 3.793 1 92.94 61 LEU B C 1
ATOM 1485 O O . LEU B 1 61 ? -6.727 10.617 3.785 1 92.94 61 LEU B O 1
ATOM 1489 N N . ARG B 1 62 ? -7.344 8.602 4.621 1 96.31 62 ARG B N 1
ATOM 1490 C CA . ARG B 1 62 ? -8.203 9.195 5.641 1 96.31 62 ARG B CA 1
ATOM 1491 C C . ARG B 1 62 ? -7.387 9.992 6.648 1 96.31 62 ARG B C 1
ATOM 1493 O O . ARG B 1 62 ? -7.801 11.078 7.066 1 96.31 62 ARG B O 1
ATOM 1500 N N . GLU B 1 63 ? -6.203 9.492 7.031 1 97.19 63 GLU B N 1
ATOM 1501 C CA . GLU B 1 63 ? -5.312 10.195 7.949 1 97.19 63 GLU B CA 1
ATOM 1502 C C . GLU B 1 63 ? -4.797 11.492 7.336 1 97.19 63 GLU B C 1
ATOM 1504 O O . GLU B 1 63 ? -4.715 12.523 8.016 1 97.19 63 GLU B O 1
ATOM 1509 N N . LYS B 1 64 ? -4.504 11.516 6.125 1 96.31 64 LYS B N 1
ATOM 1510 C CA . LYS B 1 64 ? -4.066 12.719 5.418 1 96.31 64 LYS B CA 1
ATOM 1511 C C . LYS B 1 64 ? -5.164 13.781 5.41 1 96.31 64 LYS B C 1
ATOM 1513 O O . LYS B 1 64 ? -4.891 14.961 5.629 1 96.31 64 LYS B O 1
ATOM 1518 N N . ASP B 1 65 ? -6.363 13.328 5.203 1 97.88 65 ASP B N 1
ATOM 1519 C CA . ASP B 1 65 ? -7.488 14.258 5.23 1 97.88 65 ASP B CA 1
ATOM 1520 C C . ASP B 1 65 ? -7.637 14.906 6.605 1 97.88 65 ASP B C 1
ATOM 1522 O O . ASP B 1 65 ? -7.945 16.094 6.711 1 97.88 65 ASP B O 1
ATOM 1526 N N . SER B 1 66 ? -7.391 14.148 7.582 1 98.38 66 SER B N 1
ATOM 1527 C CA . SER B 1 66 ? -7.441 14.672 8.945 1 98.38 66 SER B CA 1
ATOM 1528 C C . SER B 1 66 ? -6.344 15.711 9.172 1 98.38 66 SER B C 1
ATOM 1530 O O . SER B 1 66 ? -6.586 16.75 9.789 1 98.38 66 SER B O 1
ATOM 1532 N N . TYR B 1 67 ? -5.172 15.469 8.703 1 98.31 67 TYR B N 1
ATOM 1533 C CA . TYR B 1 67 ? -4.07 16.422 8.82 1 98.31 67 TYR B CA 1
ATOM 1534 C C . TYR B 1 67 ? -4.371 17.688 8.039 1 98.31 67 TYR B C 1
ATOM 1536 O O . TYR B 1 67 ? -4.113 18.797 8.531 1 98.31 67 TYR B O 1
ATOM 1544 N N . ARG B 1 68 ? -4.926 17.5 6.82 1 97.88 68 ARG B N 1
ATOM 1545 C CA . ARG B 1 68 ? -5.293 18.656 6 1 97.88 68 ARG B CA 1
ATOM 1546 C C . ARG B 1 68 ? -6.32 19.531 6.707 1 97.88 68 ARG B C 1
ATOM 1548 O O . ARG B 1 68 ? -6.246 20.75 6.648 1 97.88 68 ARG B O 1
ATOM 1555 N N . LYS B 1 69 ? -7.23 18.938 7.383 1 98.56 69 LYS B N 1
ATOM 1556 C CA . LYS B 1 69 ? -8.234 19.656 8.164 1 98.56 69 LYS B CA 1
ATOM 1557 C C . LYS B 1 69 ? -7.598 20.406 9.32 1 98.56 69 LYS B C 1
ATOM 1559 O O . LYS B 1 69 ? -7.914 21.578 9.562 1 98.56 69 LYS B O 1
ATOM 1564 N N . GLN B 1 70 ? -6.715 19.797 10.039 1 98.44 70 GLN B N 1
ATOM 1565 C CA . GLN B 1 70 ? -6.035 20.438 11.164 1 98.44 70 GLN B CA 1
ATOM 1566 C C . GLN B 1 70 ? -5.234 21.656 10.711 1 98.44 70 GLN B C 1
ATOM 1568 O O . GLN B 1 70 ? -5.254 22.688 11.375 1 98.44 70 GLN B O 1
ATOM 1573 N N . ILE B 1 71 ? -4.602 21.516 9.617 1 98.5 71 ILE B N 1
ATOM 1574 C CA . ILE B 1 71 ? -3.816 22.625 9.07 1 98.5 71 ILE B CA 1
ATOM 1575 C C . ILE B 1 71 ? -4.734 23.797 8.742 1 98.5 71 ILE B C 1
ATOM 1577 O O . ILE B 1 71 ? -4.422 24.953 9.062 1 98.5 71 ILE B O 1
ATOM 1581 N N . ARG B 1 72 ? -5.895 23.5 8.172 1 98.19 72 ARG B N 1
ATOM 1582 C CA . ARG B 1 72 ? -6.859 24.547 7.863 1 98.19 72 ARG B CA 1
ATOM 1583 C C . ARG B 1 72 ? -7.359 25.234 9.133 1 98.19 72 ARG B C 1
ATOM 1585 O O . ARG B 1 72 ? -7.477 26.453 9.188 1 98.19 72 ARG B O 1
ATOM 1592 N N . GLU B 1 73 ? -7.582 24.484 10.117 1 98.38 73 GLU B N 1
ATOM 1593 C CA . GLU B 1 73 ? -8.094 25.016 11.383 1 98.38 73 GLU B CA 1
ATOM 1594 C C . GLU B 1 73 ? -7.055 25.875 12.086 1 98.38 73 GLU B C 1
ATOM 1596 O O . GLU B 1 73 ? -7.387 26.953 12.609 1 98.38 73 GLU B O 1
ATOM 1601 N N . PHE B 1 74 ? -5.816 25.5 12.008 1 98.06 74 PHE B N 1
ATOM 1602 C CA . PHE B 1 74 ? -4.742 26.297 12.586 1 98.06 74 PHE B CA 1
ATOM 1603 C C . PHE B 1 74 ? -4.535 27.578 11.781 1 98.06 74 PHE B C 1
ATOM 1605 O O . PHE B 1 74 ? -4.25 28.641 12.352 1 98.06 74 PHE B O 1
ATOM 1612 N N . GLY B 1 75 ? -4.656 27.422 10.516 1 97.56 75 GLY B N 1
ATOM 1613 C CA . GLY B 1 75 ? -4.586 28.609 9.68 1 97.56 75 GLY B CA 1
ATOM 1614 C C . GLY B 1 75 ? -5.664 29.641 10 1 97.56 75 GLY B C 1
ATOM 1615 O O . GLY B 1 75 ? -5.387 30.828 10.086 1 97.56 75 GLY B O 1
ATOM 1616 N N . GLU B 1 76 ? -6.855 29.203 10.211 1 98.19 76 GLU B N 1
ATOM 1617 C CA . GLU B 1 76 ? -7.973 30.078 10.57 1 98.19 76 GLU B CA 1
ATOM 1618 C C . GLU B 1 76 ? -7.766 30.703 11.953 1 98.19 76 GLU B C 1
ATOM 1620 O O . GLU B 1 76 ? -8.086 31.875 12.164 1 98.19 76 GLU B O 1
ATOM 1625 N N . ARG B 1 77 ? -7.246 29.922 12.805 1 98.44 77 ARG B N 1
ATOM 1626 C CA . ARG B 1 77 ? -6.949 30.438 14.133 1 98.44 77 ARG B CA 1
ATOM 1627 C C . ARG B 1 77 ? -5.883 31.531 14.07 1 98.44 77 ARG B C 1
ATOM 1629 O O . ARG B 1 77 ? -6.008 32.562 14.719 1 98.44 77 ARG B O 1
ATOM 1636 N N . CYS B 1 78 ? -4.875 31.359 13.289 1 98.06 78 CYS B N 1
ATOM 1637 C CA . CYS B 1 78 ? -3.83 32.375 13.094 1 98.06 78 CYS B CA 1
ATOM 1638 C C . CYS B 1 78 ? -4.402 33.656 12.508 1 98.06 78 CYS B C 1
ATOM 1640 O O . CYS B 1 78 ? -4.059 34.75 12.945 1 98.06 78 CYS B O 1
ATOM 1642 N N . ASP B 1 79 ? -5.293 33.438 11.578 1 98.25 79 ASP B N 1
ATOM 1643 C CA . ASP B 1 79 ? -5.941 34.594 10.984 1 98.25 79 ASP B CA 1
ATOM 1644 C C . ASP B 1 79 ? -6.742 35.375 12.023 1 98.25 79 ASP B C 1
ATOM 1646 O O . ASP B 1 79 ? -6.68 36.625 12.07 1 98.25 79 ASP B O 1
ATOM 1650 N N . GLU B 1 80 ? -7.465 34.656 12.797 1 98.56 80 GLU B N 1
ATOM 1651 C CA . GLU B 1 80 ? -8.266 35.281 13.844 1 98.56 80 GLU B CA 1
ATOM 1652 C C . GLU B 1 80 ? -7.391 36 14.852 1 98.56 80 GLU B C 1
ATOM 1654 O O . GLU B 1 80 ? -7.707 37.125 15.25 1 98.56 80 GLU B O 1
ATOM 1659 N N . LEU B 1 81 ? -6.262 35.406 15.195 1 98.62 81 LEU B N 1
ATOM 1660 C CA . LEU B 1 81 ? -5.34 36.031 16.141 1 98.62 81 LEU B CA 1
ATOM 1661 C C . LEU B 1 81 ? -4.68 37.25 15.531 1 98.62 81 LEU B C 1
ATOM 1663 O O . LEU B 1 81 ? -4.48 38.281 16.219 1 98.62 81 LEU B O 1
ATOM 1667 N N . GLN B 1 82 ? -4.391 37.219 14.273 1 98.38 82 GLN B N 1
ATOM 1668 C CA . GLN B 1 82 ? -3.803 38.375 13.578 1 98.38 82 GLN B CA 1
ATOM 1669 C C . GLN B 1 82 ? -4.77 39.531 13.547 1 98.38 82 GLN B C 1
ATOM 1671 O O . GLN B 1 82 ? -4.363 40.688 13.727 1 98.38 82 GLN B O 1
ATOM 1676 N N . LEU B 1 83 ? -6.039 39.219 13.312 1 98.75 83 LEU B N 1
ATOM 1677 C CA . LEU B 1 83 ? -7.055 40.281 13.312 1 98.75 83 LEU B CA 1
ATOM 1678 C C . LEU B 1 83 ? -7.184 40.906 14.695 1 98.75 83 LEU B C 1
ATOM 1680 O O . LEU B 1 83 ? -7.246 42.125 14.82 1 98.75 83 LEU B O 1
ATOM 1684 N N . GLN B 1 84 ? -7.223 40.156 15.719 1 98.5 84 GLN B N 1
ATOM 1685 C CA . GLN B 1 84 ? -7.316 40.656 17.094 1 98.5 84 GLN B CA 1
ATOM 1686 C C . GLN B 1 84 ? -6.105 41.531 17.438 1 98.5 84 GLN B C 1
ATOM 1688 O O . GLN B 1 84 ? -6.25 42.562 18.078 1 98.5 84 GLN B O 1
ATOM 1693 N N . LEU B 1 85 ? -4.957 41.094 17 1 98.56 85 LEU B N 1
ATOM 1694 C CA . LEU B 1 85 ? -3.729 41.844 17.25 1 98.56 85 LEU B CA 1
ATOM 1695 C C . LEU B 1 85 ? -3.779 43.188 16.578 1 98.56 85 LEU B C 1
ATOM 1697 O O . LEU B 1 85 ? -3.443 44.219 17.188 1 98.56 85 LEU B O 1
ATOM 1701 N N . PHE B 1 86 ? -4.266 43.188 15.398 1 98.44 86 PHE B N 1
ATOM 1702 C CA . PHE B 1 86 ? -4.395 44.438 14.641 1 98.44 86 PHE B CA 1
ATOM 1703 C C . PHE B 1 86 ? -5.355 45.375 15.336 1 98.44 86 PHE B C 1
ATOM 1705 O O . PHE B 1 86 ? -5.07 46.594 15.461 1 98.44 86 PHE B O 1
ATOM 1712 N N . GLN B 1 87 ? -6.461 44.938 15.82 1 98.19 87 GLN B N 1
ATOM 1713 C CA . GLN B 1 87 ? -7.465 45.75 16.5 1 98.19 87 GLN B CA 1
ATOM 1714 C C . GLN B 1 87 ? -6.918 46.312 17.797 1 98.19 87 GLN B C 1
ATOM 1716 O O . GLN B 1 87 ? -7.109 47.5 18.094 1 98.19 87 GLN B O 1
ATOM 1721 N N . LYS B 1 88 ? -6.18 45.531 18.531 1 98.5 88 LYS B N 1
ATOM 1722 C CA . LYS B 1 88 ? -5.602 45.969 19.797 1 98.5 88 LYS B CA 1
ATOM 1723 C C . LYS B 1 88 ? -4.488 47 19.562 1 98.5 88 LYS B C 1
ATOM 1725 O O . LYS B 1 88 ? -4.367 47.969 20.297 1 98.5 88 LYS B O 1
ATOM 1730 N N . GLU B 1 89 ? -3.766 46.719 18.484 1 98 89 GLU B N 1
ATOM 1731 C CA . GLU B 1 89 ? -2.707 47.656 18.125 1 98 89 GLU B CA 1
ATOM 1732 C C . GLU B 1 89 ? -3.285 49 17.719 1 98 89 GLU B C 1
ATOM 1734 O O . GLU B 1 89 ? -2.738 50.062 18.078 1 98 89 GLU B O 1
ATOM 1739 N N . GLY B 1 90 ? -4.367 49.031 17.031 1 98.19 90 GLY B N 1
ATOM 1740 C CA . GLY B 1 90 ? -5.039 50.25 16.672 1 98.19 90 GLY B CA 1
ATOM 1741 C C . GLY B 1 90 ? -5.559 51.031 17.859 1 98.19 90 GLY B C 1
ATOM 1742 O O . GLY B 1 90 ? -5.398 52.25 17.938 1 98.19 90 GLY B O 1
ATOM 1743 N N . ARG B 1 91 ? -6.145 50.375 18.797 1 97.62 91 ARG B N 1
ATOM 1744 C CA . ARG B 1 91 ? -6.648 51 20.016 1 97.62 91 ARG B CA 1
ATOM 1745 C C . ARG B 1 91 ? -5.504 51.5 20.891 1 97.62 91 ARG B C 1
ATOM 1747 O O . ARG B 1 91 ? -5.602 52.562 21.484 1 97.62 91 ARG B O 1
ATOM 1754 N N . LEU B 1 92 ? -4.43 50.688 20.938 1 98.31 92 LEU B N 1
ATOM 1755 C CA . LEU B 1 92 ? -3.254 51.094 21.703 1 98.31 92 LEU B CA 1
ATOM 1756 C C . LEU B 1 92 ? -2.635 52.375 21.125 1 98.31 92 LEU B C 1
ATOM 1758 O O . LEU B 1 92 ? -2.289 53.281 21.859 1 98.31 92 LEU B O 1
ATOM 1762 N N . LEU B 1 93 ? -2.561 52.469 19.859 1 97.88 93 LEU B N 1
ATOM 1763 C CA . LEU B 1 93 ? -2.021 53.656 19.203 1 97.88 93 LEU B CA 1
ATOM 1764 C C . LEU B 1 93 ? -2.885 54.875 19.5 1 97.88 93 LEU B C 1
ATOM 1766 O O . LEU B 1 93 ? -2.361 55.938 19.766 1 97.88 93 LEU B O 1
ATOM 1770 N N . SER B 1 94 ? -4.156 54.688 19.453 1 98.06 94 SER B N 1
ATOM 1771 C CA . SER B 1 94 ? -5.09 55.781 19.75 1 98.06 94 SER B CA 1
ATOM 1772 C C . SER B 1 94 ? -4.953 56.25 21.188 1 98.06 94 SER B C 1
ATOM 1774 O O . SER B 1 94 ? -4.898 57.438 21.453 1 98.06 94 SER B O 1
ATOM 1776 N N . ALA B 1 95 ? -4.773 55.344 22.078 1 97.31 95 ALA B N 1
ATOM 1777 C CA . ALA B 1 95 ? -4.66 55.656 23.5 1 97.31 95 ALA B CA 1
ATOM 1778 C C . ALA B 1 95 ? -3.332 56.375 23.797 1 97.31 95 ALA B C 1
ATOM 1780 O O . ALA B 1 95 ? -3.289 57.344 24.547 1 97.31 95 ALA B O 1
ATOM 1781 N N . GLU B 1 96 ? -2.342 55.906 23.125 1 94.94 96 GLU B N 1
ATOM 1782 C CA . GLU B 1 96 ? -1.018 56.5 23.344 1 94.94 96 GLU B CA 1
ATOM 1783 C C . GLU B 1 96 ? -0.924 57.875 22.75 1 94.94 96 GLU B C 1
ATOM 1785 O O . GLU B 1 96 ? -0.266 58.781 23.297 1 94.94 96 GLU B O 1
ATOM 1790 N N . THR B 1 97 ? -1.611 58.094 21.672 1 95.5 97 THR B N 1
ATOM 1791 C CA . THR B 1 97 ? -1.65 59.406 21.062 1 95.5 97 THR B CA 1
ATOM 1792 C C . THR B 1 97 ? -2.418 60.406 21.938 1 95.5 97 THR B C 1
ATOM 1794 O O . THR B 1 97 ? -2.002 61.562 22.094 1 95.5 97 THR B O 1
ATOM 1797 N N . GLN B 1 98 ? -3.496 60 22.547 1 95.31 98 GLN B N 1
ATOM 1798 C CA . GLN B 1 98 ? -4.273 60.844 23.453 1 95.31 98 GLN B CA 1
ATOM 1799 C C . GLN B 1 98 ? -3.479 61.188 24.703 1 95.31 98 GLN B C 1
ATOM 1801 O O . GLN B 1 98 ? -3.525 62.312 25.188 1 95.31 98 GLN B O 1
ATOM 1806 N N . LEU B 1 99 ? -2.721 60.25 25.125 1 94.31 99 LEU B N 1
ATOM 1807 C CA . LEU B 1 99 ? -1.901 60.469 26.312 1 94.31 99 LEU B CA 1
ATOM 1808 C C . LEU B 1 99 ? -0.8 61.469 26.047 1 94.31 99 LEU B C 1
ATOM 1810 O O . LEU B 1 99 ? -0.532 62.344 26.891 1 94.31 99 LEU B O 1
ATOM 1814 N N . LYS B 1 100 ? -0.185 61.312 24.922 1 93.19 100 LYS B N 1
ATOM 1815 C CA . LYS B 1 100 ? 0.862 62.25 24.547 1 93.19 100 LYS B CA 1
ATOM 1816 C C . LYS B 1 100 ? 0.305 63.688 24.422 1 93.19 100 LYS B C 1
ATOM 1818 O O . LYS B 1 100 ? 0.947 64.625 24.844 1 93.19 100 LYS B O 1
ATOM 1823 N N . ARG B 1 101 ? -0.945 63.875 23.969 1 91.62 101 ARG B N 1
ATOM 1824 C CA . ARG B 1 101 ? -1.593 65.188 23.812 1 91.62 101 ARG B CA 1
ATOM 1825 C C . ARG B 1 101 ? -1.928 65.75 25.172 1 91.62 101 ARG B C 1
ATOM 1827 O O . ARG B 1 101 ? -1.777 67 25.375 1 91.62 101 ARG B O 1
ATOM 1834 N N . LEU B 1 102 ? -2.193 64.938 26.109 1 87.12 102 LEU B N 1
ATOM 1835 C CA . LEU B 1 102 ? -2.58 65.438 27.422 1 87.12 102 LEU B CA 1
ATOM 1836 C C . LEU B 1 102 ? -1.352 65.75 28.266 1 87.12 102 LEU B C 1
ATOM 1838 O O . LEU B 1 102 ? -1.4 66.688 29.094 1 87.12 102 LEU B O 1
ATOM 1842 N N . LYS B 1 103 ? -0.358 65.25 28.125 1 85.88 103 LYS B N 1
ATOM 1843 C CA . LYS B 1 103 ? 0.864 65.5 28.891 1 85.88 103 LYS B CA 1
ATOM 1844 C C . LYS B 1 103 ? 1.658 66.688 28.328 1 85.88 103 LYS B C 1
ATOM 1846 O O . LYS B 1 103 ? 2.377 67.375 29.062 1 85.88 103 LYS B O 1
ATOM 1851 N N . GLU B 1 104 ? 1.66 67.062 27.203 1 82.5 104 GLU B N 1
ATOM 1852 C CA . GLU B 1 104 ? 2.352 68.188 26.578 1 82.5 104 GLU B CA 1
ATOM 1853 C C . GLU B 1 104 ? 1.379 69.062 25.812 1 82.5 104 GLU B C 1
ATOM 1855 O O . GLU B 1 104 ? 1.347 69 24.578 1 82.5 104 GLU B O 1
ATOM 1860 N N . PRO B 1 105 ? 0.565 69.812 26.703 1 66.81 105 PRO B N 1
ATOM 1861 C CA . PRO B 1 105 ? -0.383 70.688 25.969 1 66.81 105 PRO B CA 1
ATOM 1862 C C . PRO B 1 105 ? 0.307 71.75 25.141 1 66.81 105 PRO B C 1
ATOM 1864 O O . PRO B 1 105 ? 1.296 72.375 25.578 1 66.81 105 PRO B O 1
ATOM 1867 N N . SER B 1 106 ? 0.489 71.562 24.062 1 62.12 106 SER B N 1
ATOM 1868 C CA . SER B 1 106 ? 1.083 72.625 23.25 1 62.12 106 SER B CA 1
ATOM 1869 C C . SER B 1 106 ? 0.568 74 23.672 1 62.12 106 SER B C 1
ATOM 1871 O O . SER B 1 106 ? -0.643 74.188 23.766 1 62.12 106 SER B O 1
ATOM 1873 N N . GLY B 1 107 ? 1.284 74.812 24.484 1 53.75 107 GLY B N 1
ATOM 1874 C CA . GLY B 1 107 ? 1.154 76.188 24.75 1 53.75 107 GLY B CA 1
ATOM 1875 C C . GLY B 1 107 ? 0.842 77 23.516 1 53.75 107 GLY B C 1
ATOM 1876 O O . GLY B 1 107 ? 1.644 77.875 23.109 1 53.75 107 GLY B O 1
ATOM 1877 N N . TRP B 1 108 ? 0.421 76.625 22.531 1 51.53 108 TRP B N 1
ATOM 1878 C CA . TRP B 1 108 ? 0.098 77.75 21.594 1 51.53 108 TRP B CA 1
ATOM 1879 C C . TRP B 1 108 ? -0.882 78.688 22.219 1 51.53 108 TRP B C 1
ATOM 1881 O O . TRP B 1 108 ? -2.08 78.438 22.312 1 51.53 108 TRP B O 1
ATOM 1891 N N . GLY B 1 109 ? -0.583 79.375 23.328 1 46.69 109 GLY B N 1
ATOM 1892 C CA . GLY B 1 109 ? -1.2 80.625 23.656 1 46.69 109 GLY B CA 1
ATOM 1893 C C . GLY B 1 109 ? -1.327 81.562 22.453 1 46.69 109 GLY B C 1
ATOM 1894 O O . GLY B 1 109 ? -0.622 81.375 21.453 1 46.69 109 GLY B O 1
ATOM 1895 N N . PRO B 1 110 ? -2.488 82.25 22.219 1 48.94 110 PRO B N 1
ATOM 1896 C CA . PRO B 1 110 ? -2.533 83.25 21.156 1 48.94 110 PRO B CA 1
ATOM 1897 C C . PRO B 1 110 ? -1.252 84.125 21.062 1 48.94 110 PRO B C 1
ATOM 1899 O O . PRO B 1 110 ? -0.59 84.312 22.078 1 48.94 110 PRO B O 1
ATOM 1902 N N . ALA B 1 111 ? -0.543 83.938 19.984 1 48.69 111 ALA B N 1
ATOM 1903 C CA . ALA B 1 111 ? 0.553 84.875 19.656 1 48.69 111 ALA B CA 1
ATOM 1904 C C . ALA B 1 111 ? 0.249 86.25 20.141 1 48.69 111 ALA B C 1
ATOM 1906 O O . ALA B 1 111 ? -0.786 86.812 19.797 1 48.69 111 ALA B O 1
ATOM 1907 N N . ARG B 1 112 ? 0.728 86.75 21.266 1 45.97 112 ARG B N 1
ATOM 1908 C CA . ARG B 1 112 ? 0.771 88.188 21.547 1 45.97 112 ARG B CA 1
ATOM 1909 C C . ARG B 1 112 ? 1.299 89 20.344 1 45.97 112 ARG B C 1
ATOM 1911 O O . ARG B 1 112 ? 2.393 88.688 19.844 1 45.97 112 ARG B O 1
ATOM 1918 N N . GLU B 1 113 ? 0.427 89.5 19.469 1 45.06 113 GLU B N 1
ATOM 1919 C CA . GLU B 1 113 ? 0.711 90.5 18.438 1 45.06 113 GLU B CA 1
ATOM 1920 C C . GLU B 1 113 ? 1.718 91.5 18.938 1 45.06 113 GLU B C 1
ATOM 1922 O O . GLU B 1 113 ? 1.445 92.25 19.891 1 45.06 113 GLU B O 1
ATOM 1927 N N . ARG B 1 114 ? 2.961 91.25 18.938 1 47.06 114 ARG B N 1
ATOM 1928 C CA . ARG B 1 114 ? 3.988 92.25 19.156 1 47.06 114 ARG B CA 1
ATOM 1929 C C . ARG B 1 114 ? 3.801 93.438 18.203 1 47.06 114 ARG B C 1
ATOM 1931 O O . ARG B 1 114 ? 3.752 93.25 16.984 1 47.06 114 ARG B O 1
ATOM 1938 N N . ALA B 1 115 ? 3.125 94.562 18.594 1 46.22 115 ALA B N 1
ATOM 1939 C CA . ALA B 1 115 ? 2.994 95.812 17.938 1 46.22 115 ALA B CA 1
ATOM 1940 C C . ALA B 1 115 ? 4.359 96.438 17.594 1 46.22 115 ALA B C 1
ATOM 1942 O O . ALA B 1 115 ? 5.184 96.688 18.469 1 46.22 115 ALA B O 1
ATOM 1943 N N . SER B 1 116 ? 5.07 95.875 16.625 1 42.62 116 SER B N 1
ATOM 1944 C CA . SER B 1 116 ? 6.277 96.5 16.094 1 42.62 116 SER B CA 1
ATOM 1945 C C . SER B 1 116 ? 6.043 98 15.789 1 42.62 116 SER B C 1
ATOM 1947 O O . SER B 1 116 ? 5.152 98.312 15.008 1 42.62 116 SER B O 1
ATOM 1949 N N . ALA B 1 117 ? 6.281 98.938 16.75 1 42.84 117 ALA B N 1
ATOM 1950 C CA . ALA B 1 117 ? 6.371 100.375 16.641 1 42.84 117 ALA B CA 1
ATOM 1951 C C . ALA B 1 117 ? 7.43 100.75 15.625 1 42.84 117 ALA B C 1
ATOM 1953 O O . ALA B 1 117 ? 8.633 100.625 15.883 1 42.84 117 ALA B O 1
ATOM 1954 N N . ASN B 1 118 ? 7.301 100.25 14.43 1 41.56 118 ASN B N 1
ATOM 1955 C CA . ASN B 1 118 ? 8.195 100.812 13.422 1 41.56 118 ASN B CA 1
ATOM 1956 C C . ASN B 1 118 ? 8.078 102.375 13.367 1 41.56 118 ASN B C 1
ATOM 1958 O O . ASN B 1 118 ? 7.027 102.875 13 1 41.56 118 ASN B O 1
ATOM 1962 N N . GLU B 1 119 ? 8.555 103.062 14.406 1 42.66 119 GLU B N 1
ATOM 1963 C CA . GLU B 1 119 ? 8.758 104.5 14.336 1 42.66 119 GLU B CA 1
ATOM 1964 C C . GLU B 1 119 ? 9.453 104.875 13.031 1 42.66 119 GLU B C 1
ATOM 1966 O O . GLU B 1 119 ? 10.43 104.25 12.625 1 42.66 119 GLU B O 1
ATOM 1971 N N . GLY B 1 120 ? 8.664 105.312 12.055 1 39.22 120 GLY B N 1
ATOM 1972 C CA . GLY B 1 120 ? 9.016 106.062 10.844 1 39.22 120 GLY B CA 1
ATOM 1973 C C . GLY B 1 120 ? 10.008 107.125 11.086 1 39.22 120 GLY B C 1
ATOM 1974 O O . GLY B 1 120 ? 9.695 108.125 11.758 1 39.22 120 GLY B O 1
ATOM 1975 N N . GLN B 1 121 ? 11.219 106.812 11.477 1 36.84 121 GLN B N 1
ATOM 1976 C CA . GLN B 1 121 ? 12.18 107.938 11.484 1 36.84 121 GLN B CA 1
ATOM 1977 C C . GLN B 1 121 ? 12.281 108.56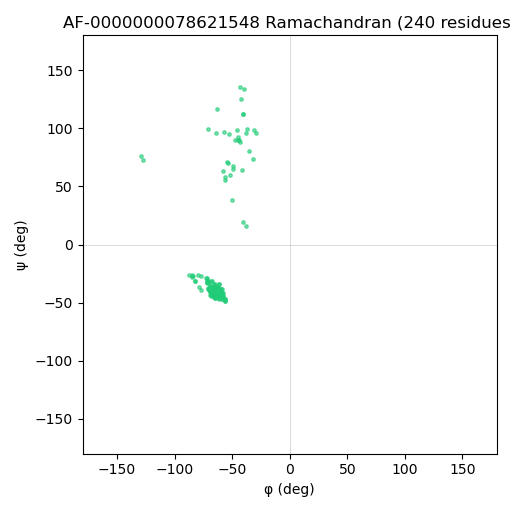2 10.109 1 36.84 121 GLN B C 1
ATOM 1979 O O . GLN B 1 121 ? 12.641 107.938 9.133 1 36.84 121 GLN B O 1
ATOM 1984 N N . PHE B 1 122 ? 11.508 109.625 9.992 1 33.69 122 PHE B N 1
ATOM 1985 C CA . PHE B 1 122 ? 11.984 110.75 9.211 1 33.69 122 PHE B CA 1
ATOM 1986 C C . PHE B 1 122 ? 13.242 111.375 9.828 1 33.69 122 PHE B C 1
ATOM 1988 O O . PHE B 1 122 ? 13.438 111.25 11.047 1 33.69 122 PHE B O 1
#